Protein AF-A0A6A6DGW0-F1 (afdb_monomer_lite)

Structure (mmCIF, N/CA/C/O backbone):
data_AF-A0A6A6DGW0-F1
#
_entry.id   AF-A0A6A6DGW0-F1
#
loop_
_atom_site.group_PDB
_atom_site.id
_atom_site.type_symbol
_atom_site.label_atom_id
_atom_site.label_alt_id
_atom_site.label_comp_id
_atom_site.label_asym_id
_atom_site.label_entity_id
_atom_site.label_seq_id
_atom_site.pdbx_PDB_ins_code
_atom_site.Cartn_x
_atom_site.Cartn_y
_atom_site.Cartn_z
_atom_site.occupancy
_atom_site.B_iso_or_equiv
_atom_site.auth_seq_id
_atom_site.auth_comp_id
_atom_site.auth_asym_id
_atom_site.auth_atom_id
_atom_site.pdbx_PDB_model_num
ATOM 1 N N . MET A 1 1 ? 23.418 26.100 51.817 1.00 40.72 1 MET A N 1
ATOM 2 C CA . MET A 1 1 ? 22.432 25.372 50.990 1.00 40.72 1 MET A CA 1
ATOM 3 C C . MET A 1 1 ? 22.001 26.270 49.839 1.00 40.72 1 MET A C 1
ATOM 5 O O . MET A 1 1 ? 21.190 27.153 50.056 1.00 40.72 1 MET A O 1
ATOM 9 N N . ALA A 1 2 ? 22.597 26.096 48.658 1.00 30.61 2 ALA A N 1
ATOM 10 C CA . ALA A 1 2 ? 22.115 26.611 47.372 1.00 30.61 2 ALA A CA 1
ATOM 11 C C . ALA A 1 2 ? 22.977 25.958 46.277 1.00 30.61 2 ALA A C 1
ATOM 13 O O . ALA A 1 2 ? 24.188 26.172 46.246 1.00 30.61 2 ALA A O 1
ATOM 14 N N . ARG A 1 3 ? 22.390 25.101 45.434 1.00 29.08 3 ARG A N 1
ATOM 15 C CA . ARG A 1 3 ? 23.051 24.523 44.254 1.00 29.08 3 ARG A CA 1
ATOM 16 C C . ARG A 1 3 ? 22.270 24.938 43.016 1.00 29.08 3 ARG A C 1
ATOM 18 O O . ARG A 1 3 ? 21.128 24.538 42.824 1.00 29.08 3 ARG A O 1
ATOM 25 N N . THR A 1 4 ? 22.923 25.754 42.206 1.00 29.25 4 THR A N 1
ATOM 26 C CA . THR A 1 4 ? 22.467 26.264 40.918 1.00 29.25 4 THR A CA 1
ATOM 27 C C . THR A 1 4 ? 22.643 25.175 39.857 1.00 29.25 4 THR A C 1
ATOM 29 O O . THR A 1 4 ? 23.757 24.701 39.639 1.00 29.25 4 THR A O 1
ATOM 32 N N . VAL A 1 5 ? 21.554 24.762 39.207 1.00 31.11 5 VAL A N 1
ATOM 33 C CA . VAL A 1 5 ? 21.559 23.805 38.087 1.00 31.11 5 VAL A CA 1
ATOM 34 C C . VAL A 1 5 ? 21.617 24.592 36.775 1.00 31.11 5 VAL A C 1
ATOM 36 O O . VAL A 1 5 ? 20.791 25.472 36.546 1.00 31.11 5 VAL A O 1
ATOM 39 N N . ARG A 1 6 ? 22.607 24.298 35.920 1.00 29.22 6 ARG A N 1
ATOM 40 C CA . ARG A 1 6 ? 22.693 24.804 34.535 1.00 29.22 6 ARG A CA 1
ATOM 41 C C . ARG A 1 6 ? 21.958 23.853 33.575 1.00 29.22 6 ARG A C 1
ATOM 43 O O . ARG A 1 6 ? 22.012 22.645 33.806 1.00 29.22 6 ARG A O 1
ATOM 50 N N . PRO A 1 7 ? 21.350 24.342 32.477 1.00 30.44 7 PRO A N 1
ATOM 51 C CA . PRO A 1 7 ? 20.749 23.484 31.463 1.00 30.44 7 PRO A CA 1
ATOM 52 C C . PRO A 1 7 ? 21.789 23.033 30.425 1.00 30.44 7 PRO A C 1
ATOM 54 O O . PRO A 1 7 ? 22.555 23.840 29.898 1.00 30.44 7 PRO A O 1
ATOM 57 N N . TYR A 1 8 ? 21.790 21.736 30.114 1.00 25.77 8 TYR A N 1
ATOM 58 C CA . TYR A 1 8 ? 22.479 21.174 28.954 1.00 25.77 8 TYR A CA 1
ATOM 59 C C . TYR A 1 8 ? 21.623 21.411 27.704 1.00 25.77 8 TYR A C 1
ATOM 61 O O . TYR A 1 8 ? 20.477 20.974 27.635 1.00 25.77 8 TYR A O 1
ATOM 69 N N . THR A 1 9 ? 22.193 22.088 26.711 1.00 29.30 9 THR A N 1
ATOM 70 C CA . THR A 1 9 ? 21.681 22.153 25.339 1.00 29.30 9 THR A CA 1
ATOM 71 C C . THR A 1 9 ? 22.733 21.544 24.423 1.00 29.30 9 THR A C 1
ATOM 73 O O . THR A 1 9 ? 23.887 21.961 24.434 1.00 29.30 9 THR A O 1
ATOM 76 N N . SER A 1 10 ? 22.355 20.528 23.649 1.00 28.84 10 SER A N 1
ATOM 77 C CA . SER A 1 10 ? 23.069 20.087 22.445 1.00 28.84 10 SER A CA 1
ATOM 78 C C . SER A 1 10 ? 22.109 19.265 21.571 1.00 28.84 10 SER A C 1
ATOM 80 O O . SER A 1 10 ? 21.439 18.377 22.101 1.00 28.84 10 SER A O 1
ATOM 82 N N . PRO A 1 11 ? 22.009 19.553 20.261 1.00 28.36 11 PRO A N 1
ATOM 83 C CA . PRO A 1 11 ? 21.115 18.865 19.336 1.00 28.36 11 PRO A CA 1
ATOM 84 C C . PRO A 1 11 ? 21.771 17.596 18.769 1.00 28.36 11 PRO A C 1
ATOM 86 O O . PRO A 1 11 ? 22.944 17.606 18.400 1.00 28.36 11 PRO A O 1
ATOM 89 N N . LEU A 1 12 ? 21.006 16.509 18.657 1.00 27.69 12 LEU A N 1
ATOM 90 C CA . LEU A 1 12 ? 21.406 15.309 17.915 1.00 27.69 12 LEU A CA 1
ATOM 91 C C . LEU A 1 12 ? 20.937 15.419 16.452 1.00 27.69 12 LEU A C 1
ATOM 93 O O . LEU A 1 12 ? 19.789 15.808 16.220 1.00 27.69 12 LEU A O 1
ATOM 97 N N . PRO A 1 13 ? 21.769 15.061 15.457 1.00 29.73 13 PRO A N 1
ATOM 98 C CA . PRO A 1 13 ? 21.366 15.059 14.060 1.00 29.73 13 PRO A CA 1
ATOM 99 C C . PRO A 1 13 ? 20.616 13.768 13.696 1.00 29.73 13 PRO A C 1
ATOM 101 O O . PRO A 1 13 ? 21.064 12.657 13.975 1.00 29.73 13 PRO A O 1
ATOM 104 N N . LEU A 1 14 ? 19.486 13.930 13.005 1.00 30.33 14 LEU A N 1
ATOM 105 C CA . LEU A 1 14 ? 18.769 12.870 12.298 1.00 30.33 14 LEU A CA 1
ATOM 106 C C . LEU A 1 14 ? 19.595 12.406 11.087 1.00 30.33 14 LEU A C 1
ATOM 108 O O . LEU A 1 14 ? 19.658 13.084 10.064 1.00 30.33 14 LEU A O 1
ATOM 112 N N . ARG A 1 15 ? 20.190 11.217 11.184 1.00 25.17 15 ARG A N 1
ATOM 113 C CA . ARG A 1 15 ? 20.557 10.384 10.031 1.00 25.17 15 ARG A CA 1
ATOM 114 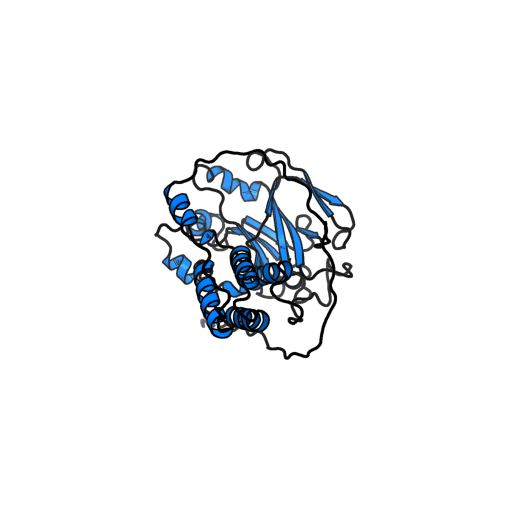C C . ARG A 1 15 ? 19.993 8.990 10.273 1.00 25.17 15 ARG A C 1
ATOM 116 O O . ARG A 1 15 ? 20.518 8.250 11.095 1.00 25.17 15 ARG A O 1
ATOM 123 N N . SER A 1 16 ? 18.914 8.647 9.574 1.00 27.17 16 SER A N 1
ATOM 124 C CA . SER A 1 16 ? 18.447 7.264 9.459 1.00 27.17 16 SER A CA 1
ATOM 125 C C . SER A 1 16 ? 18.782 6.767 8.057 1.00 27.17 16 SER A C 1
ATOM 127 O O . SER A 1 1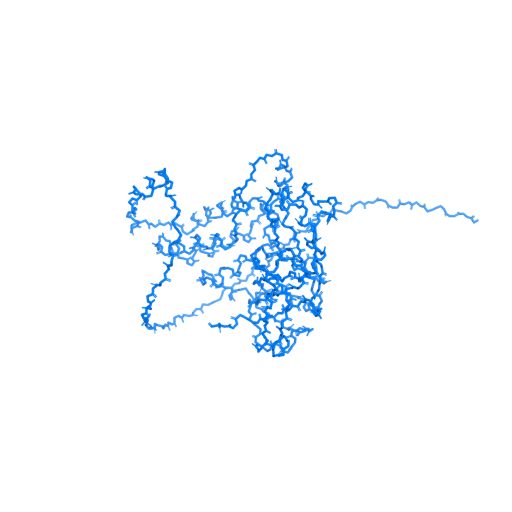6 ? 18.079 7.024 7.087 1.00 27.17 16 SER A O 1
ATOM 129 N N . THR A 1 17 ? 19.917 6.086 7.949 1.00 24.91 17 THR A N 1
ATOM 130 C CA . THR A 1 17 ? 20.236 5.264 6.784 1.00 24.91 17 THR A CA 1
ATOM 131 C C . THR A 1 17 ? 19.537 3.927 7.002 1.00 24.91 17 THR A C 1
ATOM 133 O O . THR A 1 17 ? 20.003 3.107 7.792 1.00 24.91 17 THR A O 1
ATOM 136 N N . ILE A 1 18 ? 18.382 3.720 6.370 1.00 29.34 18 ILE A N 1
ATOM 137 C CA . ILE A 1 18 ? 17.736 2.404 6.329 1.00 29.34 18 ILE A CA 1
ATOM 138 C C . ILE A 1 18 ? 18.418 1.625 5.203 1.00 29.34 18 ILE A C 1
ATOM 140 O O . ILE A 1 18 ? 18.219 1.920 4.031 1.00 29.34 18 ILE A O 1
ATOM 144 N N . SER A 1 19 ? 19.273 0.676 5.576 1.00 24.70 19 SER A N 1
ATOM 145 C CA . SER A 1 19 ? 19.922 -0.262 4.658 1.00 24.70 19 SER A CA 1
ATOM 146 C C . SER A 1 19 ? 19.194 -1.606 4.722 1.00 24.70 19 SER A C 1
ATOM 148 O O . SER A 1 19 ? 19.008 -2.151 5.812 1.00 24.70 19 SER A O 1
ATOM 150 N N . TYR A 1 20 ? 18.774 -2.132 3.571 1.00 29.81 20 TYR A N 1
ATOM 151 C CA . TYR A 1 20 ? 18.251 -3.493 3.431 1.00 29.81 20 TYR A CA 1
ATOM 152 C C . TYR A 1 20 ? 19.387 -4.408 2.934 1.00 29.81 20 TYR A C 1
ATOM 154 O O . TYR A 1 20 ? 19.971 -4.118 1.891 1.00 29.81 20 TYR A O 1
ATOM 162 N N . PRO A 1 21 ? 19.750 -5.496 3.640 1.00 32.00 21 PRO A N 1
ATOM 163 C CA . PRO A 1 21 ? 20.840 -6.365 3.204 1.00 32.00 21 PRO A CA 1
ATOM 164 C C . PRO A 1 21 ? 20.427 -7.315 2.060 1.00 32.00 21 PRO A C 1
ATOM 166 O O . PRO A 1 21 ? 19.376 -7.956 2.103 1.00 32.00 21 PRO A O 1
ATOM 169 N N . TYR A 1 22 ? 21.314 -7.396 1.061 1.00 26.94 22 TYR A N 1
ATOM 170 C CA . TYR A 1 22 ? 21.312 -8.245 -0.140 1.00 26.94 22 TYR A CA 1
ATOM 171 C C . TYR A 1 22 ? 21.284 -9.759 0.164 1.00 26.94 22 TYR A C 1
ATOM 173 O O . TYR A 1 22 ? 21.939 -10.214 1.101 1.00 26.94 22 TYR A O 1
ATOM 181 N N . LEU A 1 23 ? 20.620 -10.559 -0.689 1.00 29.30 23 LEU A N 1
ATOM 182 C CA . LEU A 1 23 ? 20.700 -12.030 -0.685 1.00 29.30 23 LEU A CA 1
ATOM 183 C C . LEU A 1 23 ? 20.910 -12.624 -2.090 1.00 29.30 23 LEU A C 1
ATOM 185 O O . LEU A 1 23 ? 20.304 -12.203 -3.074 1.00 29.30 23 LEU A O 1
ATOM 189 N N . ALA A 1 24 ? 21.784 -13.634 -2.130 1.00 24.72 24 ALA A N 1
ATOM 190 C CA . ALA A 1 24 ? 22.205 -14.430 -3.279 1.00 24.72 24 ALA A CA 1
ATOM 191 C C . ALA A 1 24 ? 21.191 -15.536 -3.660 1.00 24.72 24 ALA A C 1
ATOM 193 O O . ALA A 1 24 ? 20.485 -16.068 -2.804 1.00 24.72 24 ALA A O 1
ATOM 194 N N . ARG A 1 25 ? 21.148 -15.897 -4.954 1.00 24.86 25 ARG A N 1
ATOM 195 C CA . ARG A 1 25 ? 20.266 -16.925 -5.560 1.00 24.86 25 ARG A CA 1
ATOM 196 C C . ARG A 1 25 ? 20.816 -18.354 -5.425 1.00 24.86 25 ARG A C 1
ATOM 198 O O . ARG A 1 25 ? 22.032 -18.538 -5.445 1.00 24.86 25 ARG A O 1
ATOM 205 N N . PRO A 1 26 ? 19.931 -19.367 -5.484 1.00 25.44 26 PRO A N 1
ATOM 206 C CA . PRO A 1 26 ? 20.092 -20.431 -6.483 1.00 25.44 26 PRO A CA 1
ATOM 207 C C . PRO A 1 26 ? 18.783 -20.817 -7.221 1.00 25.44 26 PRO A C 1
ATOM 209 O O . PRO A 1 26 ? 17.755 -20.166 -7.093 1.00 25.44 26 PRO A O 1
ATOM 212 N N . TYR A 1 27 ? 18.903 -21.827 -8.087 1.00 22.17 27 TYR A N 1
ATOM 213 C CA . TYR A 1 27 ? 18.333 -22.029 -9.431 1.00 22.17 27 TYR A CA 1
ATOM 214 C C . TYR A 1 27 ? 17.336 -23.222 -9.483 1.00 22.17 27 TYR A C 1
ATOM 216 O O . TYR A 1 27 ? 17.282 -23.988 -8.526 1.00 22.17 27 TYR A O 1
ATOM 224 N N . ILE A 1 28 ? 16.718 -23.456 -10.665 1.00 25.44 28 ILE A N 1
ATOM 225 C CA . ILE A 1 28 ? 15.977 -24.665 -11.159 1.00 25.44 28 ILE A CA 1
ATOM 226 C C . ILE A 1 28 ? 14.439 -24.652 -10.926 1.00 25.44 28 ILE A C 1
ATOM 228 O O . ILE A 1 28 ? 14.008 -24.336 -9.831 1.00 25.44 28 ILE A O 1
ATOM 232 N N . ARG A 1 29 ? 13.510 -25.071 -11.815 1.00 23.31 29 ARG A N 1
ATOM 233 C CA . ARG A 1 29 ? 13.357 -25.304 -13.284 1.00 23.31 29 ARG A CA 1
ATOM 234 C C . ARG A 1 29 ? 11.920 -25.866 -13.487 1.00 23.31 29 ARG A C 1
ATOM 236 O O . ARG A 1 29 ? 11.557 -26.744 -12.724 1.00 23.31 29 ARG A O 1
ATOM 243 N N . SER A 1 30 ? 11.173 -25.371 -14.494 1.00 25.44 30 SER A N 1
ATOM 244 C CA . SER A 1 30 ? 10.144 -26.008 -15.386 1.00 25.44 30 SER A CA 1
ATOM 245 C C . SER A 1 30 ? 9.179 -27.105 -14.850 1.00 25.44 30 SER A C 1
ATOM 247 O O . SER A 1 30 ? 9.605 -27.975 -14.114 1.00 25.44 30 SER A O 1
ATOM 249 N N . ALA A 1 31 ? 7.934 -27.325 -15.285 1.00 26.66 31 ALA A N 1
ATOM 250 C CA . ALA A 1 31 ? 7.113 -26.956 -16.445 1.00 26.66 31 ALA A CA 1
ATOM 251 C C . ALA A 1 31 ? 5.671 -27.459 -16.171 1.00 26.66 31 ALA A C 1
ATOM 253 O O . ALA A 1 31 ? 5.491 -28.322 -15.315 1.00 26.66 31 ALA A O 1
ATOM 254 N N . GLY A 1 32 ? 4.681 -27.048 -16.973 1.00 27.67 32 GLY A N 1
ATOM 255 C CA . GLY A 1 32 ? 3.426 -27.808 -17.101 1.00 27.67 32 GLY A CA 1
ATOM 256 C C . GLY A 1 32 ? 2.226 -27.012 -17.616 1.00 27.67 32 GLY A C 1
ATOM 257 O O . GLY A 1 32 ? 1.572 -26.322 -16.847 1.00 27.67 32 GLY A O 1
ATOM 258 N N . GLN A 1 33 ? 1.945 -27.116 -18.919 1.00 25.31 33 GLN A N 1
ATOM 259 C CA . GLN A 1 33 ? 0.721 -26.649 -19.602 1.00 25.31 33 GLN A CA 1
ATOM 260 C C . GLN A 1 33 ? -0.494 -27.488 -19.147 1.00 25.31 33 GLN A C 1
ATOM 262 O O . GLN A 1 33 ? -0.321 -28.625 -18.720 1.00 25.31 33 GLN A O 1
ATOM 267 N N . THR A 1 34 ? -1.754 -27.035 -19.188 1.00 28.59 34 THR A N 1
ATOM 268 C CA . THR A 1 34 ? -2.690 -26.909 -20.344 1.00 28.59 34 THR A CA 1
ATOM 269 C C . THR A 1 34 ? -4.105 -26.578 -19.754 1.00 28.59 34 THR A C 1
ATOM 271 O O . THR A 1 34 ? -4.208 -26.517 -18.532 1.00 28.59 34 THR A O 1
ATOM 274 N N . PRO A 1 35 ? -5.252 -26.580 -20.478 1.00 29.77 35 PRO A N 1
ATOM 275 C CA . PRO A 1 35 ? -5.753 -25.786 -21.608 1.00 29.77 35 PRO A CA 1
ATOM 276 C C . PRO A 1 35 ? -6.999 -24.918 -21.253 1.00 29.77 35 PRO A C 1
ATOM 278 O O . PRO A 1 35 ? -7.515 -24.909 -20.141 1.00 29.77 35 PRO A O 1
ATOM 281 N N . ALA A 1 36 ? -7.477 -24.197 -22.272 1.00 27.83 36 ALA A N 1
ATOM 282 C CA . ALA A 1 36 ? -8.556 -23.211 -22.305 1.00 27.83 36 ALA A CA 1
ATOM 283 C C . ALA A 1 36 ? -9.984 -23.712 -22.000 1.00 27.83 36 ALA A C 1
ATOM 285 O O . ALA A 1 36 ? -10.364 -24.812 -22.396 1.00 27.83 36 ALA A O 1
ATOM 286 N N . LEU A 1 37 ? -10.821 -22.815 -21.455 1.00 28.59 37 LEU A N 1
ATOM 287 C CA . LEU A 1 37 ? -12.282 -22.955 -21.403 1.00 28.59 37 LEU A CA 1
ATOM 288 C C . LEU A 1 37 ? -13.000 -21.629 -21.726 1.00 28.59 37 LEU A C 1
ATOM 290 O O . LEU A 1 37 ? -12.550 -20.537 -21.383 1.00 28.59 37 LEU A O 1
ATOM 294 N N . ARG A 1 38 ? -14.091 -21.773 -22.488 1.00 27.66 38 ARG A N 1
ATOM 295 C CA . ARG A 1 38 ? -14.871 -20.749 -23.205 1.00 27.66 38 ARG A CA 1
ATOM 296 C C . ARG A 1 38 ? -15.611 -19.767 -22.284 1.00 27.66 38 ARG A C 1
ATOM 298 O O . ARG A 1 38 ? -16.170 -20.158 -21.267 1.00 27.66 38 ARG A O 1
ATOM 305 N N . ARG A 1 39 ? -15.698 -18.507 -22.733 1.00 27.92 39 ARG A N 1
ATOM 306 C CA . ARG A 1 39 ? -16.544 -17.433 -22.177 1.00 27.92 39 ARG A CA 1
ATOM 307 C C . ARG A 1 39 ? -18.033 -17.634 -22.500 1.00 27.92 39 ARG A C 1
ATOM 309 O O . ARG A 1 39 ? -18.334 -17.954 -23.651 1.00 27.92 39 ARG A O 1
ATOM 316 N N . PRO A 1 40 ? -18.946 -17.288 -21.578 1.00 27.64 40 PRO A N 1
ATOM 317 C CA . PRO A 1 40 ? -20.308 -16.888 -21.903 1.00 27.64 40 PRO A CA 1
ATOM 318 C C . PRO A 1 40 ? -20.452 -15.362 -22.020 1.00 27.64 40 PRO A C 1
ATOM 320 O O . PRO A 1 40 ? -19.680 -14.578 -21.474 1.00 27.64 40 PRO A O 1
ATOM 323 N N . SER A 1 41 ? -21.459 -15.001 -22.801 1.00 29.89 41 SER A N 1
ATOM 324 C CA . SER A 1 41 ? -21.882 -13.714 -23.350 1.00 29.89 41 SER A CA 1
ATOM 325 C C . SER A 1 41 ? -22.206 -12.594 -22.356 1.00 29.89 41 SER A C 1
ATOM 327 O O . SER A 1 41 ? -22.847 -12.803 -21.330 1.00 29.89 41 SER A O 1
ATOM 329 N N . ASN A 1 42 ? -21.842 -11.378 -22.770 1.00 27.47 42 ASN A N 1
ATOM 330 C CA . ASN A 1 42 ? -22.178 -10.096 -22.158 1.00 27.47 42 ASN A CA 1
ATOM 331 C C . ASN A 1 42 ? -23.654 -9.719 -22.384 1.00 27.47 42 ASN A C 1
ATOM 333 O O . ASN A 1 42 ? -24.113 -9.719 -23.524 1.00 27.47 42 ASN A O 1
ATOM 337 N N . HIS A 1 43 ? -24.332 -9.243 -21.338 1.00 29.45 43 HIS A N 1
ATOM 338 C CA . HIS A 1 43 ? -25.428 -8.279 -21.465 1.00 29.45 43 HIS A CA 1
ATOM 339 C C .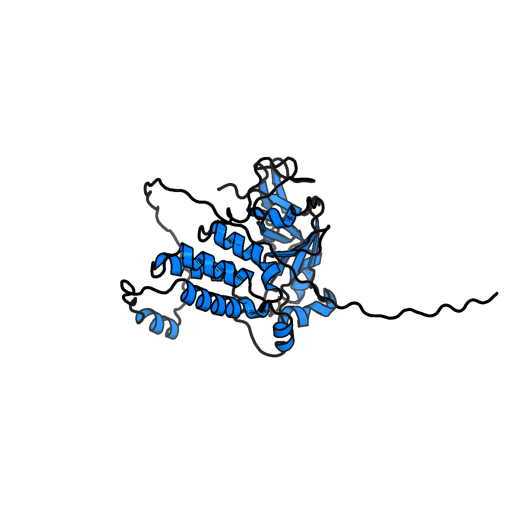 HIS A 1 43 ? -25.076 -7.041 -20.636 1.00 29.45 43 HIS A C 1
ATOM 341 O O . HIS A 1 43 ? -25.199 -7.030 -19.416 1.00 29.45 43 HIS A O 1
ATOM 347 N N . SER A 1 44 ? -24.578 -6.011 -21.318 1.00 30.91 44 SER A N 1
ATOM 348 C CA . SER A 1 44 ? -24.251 -4.701 -20.757 1.00 30.91 44 SER A CA 1
ATOM 349 C C . SER A 1 44 ? -25.205 -3.660 -21.336 1.00 30.91 44 SER A C 1
ATOM 351 O O . SER A 1 44 ? -25.175 -3.389 -22.537 1.00 30.91 44 SER A O 1
ATOM 353 N N . THR A 1 45 ? -26.049 -3.096 -20.478 1.00 30.23 45 THR A N 1
ATOM 354 C CA . THR A 1 45 ? -26.965 -1.993 -20.781 1.00 30.23 45 THR A CA 1
ATOM 355 C C . THR A 1 45 ? -26.161 -0.700 -20.942 1.00 30.23 45 THR A C 1
ATOM 357 O O . THR A 1 45 ? -25.398 -0.313 -20.059 1.00 30.23 45 THR A O 1
ATOM 360 N N . SER A 1 46 ? -26.289 -0.063 -22.103 1.00 29.67 46 SER A N 1
ATOM 361 C CA . SER A 1 46 ? -25.530 1.110 -22.538 1.00 29.67 46 SER A CA 1
ATOM 362 C C . SER A 1 46 ? -25.972 2.400 -21.836 1.00 29.67 46 SER A C 1
ATOM 364 O O . SER A 1 46 ? -27.108 2.835 -22.019 1.00 29.67 46 SER A O 1
ATOM 366 N N . LEU A 1 47 ? -25.055 3.065 -21.130 1.00 30.94 47 LEU A N 1
ATOM 367 C CA . LEU A 1 47 ? -25.111 4.515 -20.921 1.00 30.94 47 LEU A CA 1
ATOM 368 C C . LEU A 1 47 ? -24.321 5.178 -22.055 1.00 30.94 47 LEU A C 1
ATOM 370 O O . LEU A 1 47 ? -23.105 5.026 -22.142 1.00 30.94 47 LEU A O 1
ATOM 374 N N . GLN A 1 48 ? -25.033 5.862 -22.950 1.00 31.20 48 GLN A N 1
ATOM 375 C CA . GLN A 1 48 ? -24.447 6.659 -24.023 1.00 31.20 48 GLN A CA 1
ATOM 376 C C . GLN A 1 48 ? -23.816 7.923 -23.430 1.00 31.20 48 GLN A C 1
ATOM 378 O O . GLN A 1 48 ? -24.514 8.827 -22.978 1.00 31.20 48 GLN A O 1
ATOM 383 N N . THR A 1 49 ? -22.489 7.988 -23.438 1.00 39.00 49 THR A N 1
ATOM 384 C CA . THR A 1 49 ? -21.735 9.240 -23.352 1.00 39.00 49 THR A CA 1
ATOM 385 C C . THR A 1 49 ? -21.331 9.644 -24.764 1.00 39.00 49 THR A C 1
ATOM 387 O O . THR A 1 49 ? -20.765 8.840 -25.506 1.00 39.00 49 THR A O 1
ATOM 390 N N . GLU A 1 50 ? -21.654 10.876 -25.161 1.00 35.38 50 GLU A N 1
ATOM 391 C CA . GLU A 1 50 ? -21.278 11.380 -26.482 1.00 35.38 50 GLU A CA 1
ATOM 392 C C . GLU A 1 50 ? -19.746 11.417 -26.648 1.00 35.38 50 GLU A C 1
ATOM 394 O O . GLU A 1 50 ? -19.032 11.875 -25.746 1.00 35.38 50 GLU A O 1
ATOM 399 N N . PRO A 1 51 ? -19.212 10.923 -27.780 1.00 42.00 51 PRO A N 1
ATOM 400 C CA . PRO A 1 51 ? -17.778 10.816 -27.995 1.00 42.00 51 PRO A CA 1
ATOM 401 C C . PRO A 1 51 ? -17.154 12.191 -28.246 1.00 42.00 51 PRO A C 1
ATOM 403 O O . PRO A 1 51 ? -17.563 12.935 -29.134 1.00 42.00 51 PRO A O 1
ATOM 406 N N . ASN A 1 52 ? -16.104 12.509 -27.486 1.00 51.12 52 ASN A N 1
ATOM 407 C CA . ASN A 1 52 ? -15.297 13.704 -27.703 1.00 51.12 52 ASN A CA 1
ATOM 408 C C . ASN A 1 52 ? -14.572 13.600 -29.069 1.00 51.12 52 ASN A C 1
ATOM 410 O O . ASN A 1 52 ? -13.672 12.762 -29.216 1.00 51.12 52 ASN A O 1
ATOM 414 N N . PRO A 1 53 ? -14.905 14.450 -30.059 1.00 49.41 53 PRO A N 1
ATOM 415 C CA . PRO A 1 53 ? -14.459 14.295 -31.446 1.00 49.41 53 PRO A CA 1
ATOM 416 C C . PRO A 1 53 ? -12.946 14.488 -31.638 1.00 49.41 53 PRO A C 1
ATOM 418 O O . PRO A 1 53 ? -12.393 14.055 -32.649 1.00 49.41 53 PRO A O 1
ATOM 421 N N . ILE A 1 54 ? -12.252 15.103 -30.673 1.00 48.84 54 ILE A N 1
ATOM 422 C CA . ILE A 1 54 ? -10.796 15.308 -30.721 1.00 48.84 54 ILE A CA 1
ATOM 423 C C . ILE A 1 54 ? -10.057 14.022 -30.336 1.00 48.84 54 ILE A C 1
ATOM 425 O O . ILE A 1 54 ? -9.120 13.613 -31.022 1.00 48.84 54 ILE A O 1
ATOM 429 N N . LEU A 1 55 ? -10.505 13.348 -29.274 1.00 45.12 55 LEU A N 1
ATOM 430 C CA . LEU A 1 55 ? -9.929 12.072 -28.840 1.00 45.12 55 LEU A CA 1
ATOM 431 C C . LEU A 1 55 ? -10.185 10.981 -29.883 1.00 45.12 55 LEU A C 1
ATOM 433 O O . LEU A 1 55 ? -9.272 10.245 -30.253 1.00 45.12 55 LEU A O 1
ATOM 437 N N . ASP A 1 56 ? -11.395 10.944 -30.435 1.00 47.03 56 ASP A N 1
ATOM 438 C CA . ASP A 1 56 ? -11.805 9.952 -31.428 1.00 47.03 56 ASP A CA 1
ATOM 439 C C . ASP A 1 56 ? -10.970 10.038 -32.730 1.00 47.03 56 ASP A C 1
ATOM 441 O O . ASP A 1 56 ? -10.599 9.030 -33.334 1.00 47.03 56 ASP A O 1
ATOM 445 N N . LYS A 1 57 ? -10.546 11.248 -33.119 1.00 44.78 57 LYS A N 1
ATOM 446 C CA . LYS A 1 57 ? -9.661 11.468 -34.276 1.00 44.78 57 LYS A CA 1
ATOM 447 C C . LYS A 1 57 ? -8.209 11.028 -34.024 1.00 44.78 57 LYS A C 1
ATOM 449 O O . LYS A 1 57 ? -7.539 10.594 -34.964 1.00 44.78 57 LYS A O 1
ATOM 454 N N . CYS A 1 58 ? -7.724 11.099 -32.782 1.00 45.47 58 CYS A N 1
ATOM 455 C CA . CYS A 1 58 ? -6.395 10.605 -32.405 1.00 45.47 58 CYS A CA 1
ATOM 456 C C . CYS A 1 58 ? -6.347 9.070 -32.360 1.00 45.47 58 CYS A C 1
ATOM 458 O O . CYS A 1 58 ? -5.408 8.476 -32.888 1.00 45.47 58 CYS A O 1
ATOM 460 N N . TYR A 1 59 ? -7.375 8.413 -31.811 1.00 50.69 59 TYR A N 1
ATOM 461 C CA . TYR A 1 59 ? -7.401 6.949 -31.698 1.00 50.69 59 TYR A CA 1
ATOM 462 C C . TYR A 1 59 ? -7.575 6.234 -33.045 1.00 50.69 59 TYR A C 1
ATOM 464 O O . TYR A 1 59 ? -6.953 5.195 -33.261 1.00 50.69 59 TYR A O 1
ATOM 472 N N . ARG A 1 60 ? -8.346 6.798 -33.986 1.00 48.47 60 ARG A N 1
ATOM 473 C CA . ARG A 1 60 ? -8.571 6.180 -35.310 1.00 48.47 60 ARG A CA 1
ATOM 474 C C . ARG A 1 60 ? -7.331 6.142 -36.214 1.00 48.47 60 ARG A C 1
ATOM 476 O O . ARG A 1 60 ? -7.298 5.353 -37.153 1.00 48.47 60 ARG A O 1
ATOM 483 N N . ASN A 1 61 ? -6.313 6.960 -35.934 1.00 47.97 61 ASN A N 1
ATOM 484 C CA . ASN A 1 61 ? -5.099 7.062 -36.754 1.00 47.97 61 ASN A CA 1
ATOM 485 C C . ASN A 1 61 ? -3.874 6.349 -36.157 1.00 47.97 61 ASN A C 1
ATOM 487 O O . ASN A 1 61 ? -2.832 6.269 -36.812 1.00 47.97 61 ASN A O 1
ATOM 491 N N . LEU A 1 62 ? -3.987 5.786 -34.951 1.00 46.78 62 LEU A N 1
ATOM 492 C CA . LEU A 1 62 ? -2.953 4.936 -34.365 1.00 46.78 62 LEU A CA 1
ATOM 493 C C . LEU A 1 62 ? -2.994 3.554 -35.028 1.00 46.78 62 LEU A C 1
ATOM 495 O O . LEU A 1 62 ? -3.584 2.601 -34.521 1.00 46.78 62 LEU A O 1
ATOM 499 N N . LYS A 1 63 ? -2.341 3.429 -36.187 1.00 53.59 63 LYS A N 1
ATOM 500 C CA . LYS A 1 63 ? -1.981 2.106 -36.705 1.00 53.59 63 LYS A CA 1
ATOM 501 C C . LYS A 1 63 ? -1.043 1.453 -35.685 1.00 53.59 63 LYS A C 1
ATOM 503 O O . LYS A 1 63 ? -0.060 2.095 -35.304 1.00 53.59 63 LYS A O 1
ATOM 508 N N . PRO A 1 64 ? -1.302 0.213 -35.235 1.00 59.38 64 PRO A N 1
ATOM 509 C CA . PRO A 1 64 ? -0.360 -0.484 -34.375 1.00 59.38 64 PRO A CA 1
ATOM 510 C C . PRO A 1 64 ? 0.971 -0.577 -35.120 1.00 59.38 64 PRO A C 1
ATOM 512 O O . PRO A 1 64 ? 1.050 -1.163 -36.202 1.00 59.38 64 PRO A O 1
ATOM 515 N N . ALA A 1 65 ? 2.004 0.065 -34.574 1.00 65.31 65 ALA A N 1
ATOM 516 C CA . ALA A 1 65 ? 3.342 -0.021 -35.130 1.00 65.31 65 ALA A CA 1
ATOM 517 C C . ALA A 1 65 ? 3.756 -1.497 -35.169 1.00 65.31 65 ALA A C 1
ATOM 519 O O . ALA A 1 65 ? 3.500 -2.248 -34.224 1.00 65.31 65 ALA A O 1
ATOM 520 N N . ASN A 1 66 ? 4.385 -1.926 -36.264 1.00 70.25 66 ASN A N 1
ATOM 521 C CA . ASN A 1 66 ? 4.922 -3.276 -36.346 1.00 70.25 66 ASN A CA 1
ATOM 522 C C . ASN A 1 66 ? 6.142 -3.382 -35.418 1.00 70.25 66 ASN A C 1
ATOM 524 O O . ASN A 1 66 ? 7.267 -3.068 -35.795 1.00 70.25 66 ASN A O 1
ATOM 528 N N . ILE A 1 67 ? 5.889 -3.800 -34.181 1.00 74.12 67 ILE A N 1
ATOM 529 C CA . ILE A 1 67 ? 6.891 -3.944 -33.122 1.00 74.12 67 ILE A CA 1
ATOM 530 C C . ILE A 1 67 ? 7.579 -5.315 -33.128 1.00 74.12 67 ILE A C 1
ATOM 532 O O . ILE A 1 67 ? 8.380 -5.588 -32.236 1.00 74.12 67 ILE A O 1
ATOM 536 N N . LEU A 1 68 ? 7.296 -6.187 -34.109 1.00 73.00 68 LEU A N 1
ATOM 537 C CA . LEU A 1 68 ? 7.798 -7.570 -34.121 1.00 73.00 68 LEU A CA 1
ATOM 538 C C . LEU A 1 68 ? 9.334 -7.644 -34.072 1.00 73.00 68 LEU A C 1
ATOM 540 O O . LEU A 1 68 ? 9.880 -8.537 -33.420 1.00 73.00 68 LEU A O 1
ATOM 544 N N . ASN A 1 69 ? 10.008 -6.660 -34.673 1.00 80.25 69 ASN A N 1
ATOM 545 C CA . ASN A 1 69 ? 11.469 -6.581 -34.755 1.00 80.25 69 ASN A CA 1
ATOM 546 C C . ASN A 1 69 ? 12.100 -5.639 -33.721 1.00 80.25 69 ASN A C 1
ATOM 548 O O . ASN A 1 69 ? 13.314 -5.449 -33.730 1.00 80.25 69 ASN A O 1
ATOM 552 N N . ILE A 1 70 ? 11.306 -5.036 -32.833 1.00 86.50 70 ILE A N 1
ATOM 553 C CA . ILE A 1 70 ? 11.841 -4.154 -31.798 1.00 86.50 70 ILE A CA 1
ATOM 554 C C . ILE A 1 70 ? 12.226 -5.001 -30.586 1.00 86.50 70 ILE A C 1
ATOM 556 O O . ILE A 1 70 ? 11.438 -5.802 -30.067 1.00 86.50 70 ILE A O 1
ATOM 560 N N . ARG A 1 71 ? 13.468 -4.819 -30.139 1.00 92.38 71 ARG A N 1
ATOM 561 C CA . ARG A 1 71 ? 13.987 -5.372 -28.891 1.00 92.38 71 ARG A CA 1
ATOM 562 C C . ARG A 1 71 ? 14.654 -4.260 -28.101 1.00 92.38 71 ARG A C 1
ATOM 564 O O . ARG A 1 71 ? 15.552 -3.593 -28.605 1.00 92.38 71 ARG A O 1
ATOM 571 N N . TYR A 1 72 ? 14.201 -4.063 -26.872 1.00 93.88 72 TYR A N 1
ATOM 572 C CA . TYR A 1 72 ? 14.810 -3.125 -25.942 1.00 93.88 72 TYR A CA 1
ATOM 573 C C . TYR A 1 72 ? 15.836 -3.841 -25.069 1.00 93.88 72 TYR A C 1
ATOM 575 O O . TYR A 1 72 ? 15.642 -4.990 -24.669 1.00 93.88 72 TYR A O 1
ATOM 583 N N . SER A 1 73 ? 16.908 -3.130 -24.724 1.00 96.81 73 SER A N 1
ATOM 584 C CA . SER A 1 73 ? 17.794 -3.545 -23.639 1.00 96.81 73 SER A CA 1
ATOM 585 C C . SER A 1 73 ? 17.024 -3.522 -22.317 1.00 96.81 73 SER A C 1
ATOM 587 O O . SER A 1 73 ? 16.380 -2.521 -21.992 1.00 96.81 73 SER A O 1
ATOM 589 N N . ALA A 1 74 ? 17.113 -4.612 -21.549 1.00 97.44 74 ALA A N 1
ATOM 590 C CA . ALA A 1 74 ? 16.467 -4.740 -20.245 1.00 97.44 74 ALA A CA 1
ATOM 591 C C . ALA A 1 74 ? 16.855 -3.594 -19.299 1.00 97.44 74 ALA A C 1
ATOM 593 O O . ALA A 1 74 ? 15.987 -2.959 -18.706 1.00 97.44 74 ALA A O 1
ATOM 594 N N . THR A 1 75 ? 18.148 -3.276 -19.227 1.00 97.56 75 THR A N 1
ATOM 595 C CA . THR A 1 75 ? 18.686 -2.225 -18.356 1.00 97.56 75 THR A CA 1
ATOM 596 C C . THR A 1 75 ? 18.231 -0.830 -18.778 1.00 97.56 75 THR A C 1
ATOM 598 O O . THR A 1 75 ? 17.850 -0.022 -17.934 1.00 97.56 75 THR A O 1
ATOM 601 N N . GLU A 1 76 ? 18.239 -0.530 -20.079 1.00 97.12 76 GLU A N 1
ATOM 602 C CA . GLU A 1 76 ? 17.845 0.798 -20.568 1.00 97.12 76 GLU A CA 1
ATOM 603 C C . GLU A 1 76 ? 16.342 1.030 -20.416 1.00 97.12 76 GLU A C 1
ATOM 605 O O . GLU A 1 76 ? 15.920 2.101 -19.973 1.00 97.12 76 GLU A O 1
ATOM 610 N N . LEU A 1 77 ? 15.527 0.004 -20.682 1.00 97.75 77 LEU A N 1
ATOM 611 C CA . LEU A 1 77 ? 14.095 0.081 -20.420 1.00 97.75 77 LEU A CA 1
ATOM 612 C C . LEU A 1 77 ? 13.811 0.193 -18.917 1.00 97.75 77 LEU A C 1
ATOM 614 O O . LEU A 1 77 ? 12.960 0.987 -18.533 1.00 97.75 77 LEU A O 1
ATOM 618 N N . ALA A 1 78 ? 14.537 -0.526 -18.055 1.00 98.50 78 ALA A N 1
ATOM 619 C CA . ALA A 1 78 ? 14.395 -0.404 -16.603 1.00 98.50 78 ALA A CA 1
ATOM 620 C C . ALA A 1 78 ? 14.690 1.024 -16.115 1.00 98.50 78 ALA A C 1
ATOM 622 O O . ALA A 1 78 ? 13.902 1.585 -15.358 1.00 98.50 78 ALA A O 1
ATOM 623 N N . LYS A 1 79 ? 15.764 1.662 -16.599 1.00 98.06 79 LYS A N 1
ATOM 624 C CA . LYS A 1 79 ? 16.072 3.071 -16.285 1.00 98.06 79 LYS A CA 1
ATOM 625 C C . LYS A 1 79 ? 14.985 4.027 -16.778 1.00 98.06 79 LYS A C 1
ATOM 627 O O . LYS A 1 79 ? 14.634 4.976 -16.080 1.00 98.06 79 LYS A O 1
ATOM 632 N N . PHE A 1 80 ? 14.456 3.801 -17.981 1.00 97.81 80 PHE A N 1
ATOM 633 C CA . PHE A 1 80 ? 13.352 4.599 -18.513 1.00 97.81 80 PHE A CA 1
ATOM 634 C C . PHE A 1 80 ? 12.085 4.447 -17.659 1.00 97.81 80 PHE A C 1
ATOM 636 O O . PHE A 1 80 ? 11.469 5.441 -17.279 1.00 97.81 80 PHE A O 1
ATOM 643 N N . MET A 1 81 ? 11.731 3.212 -17.302 1.00 98.06 81 MET A N 1
ATOM 644 C CA . MET A 1 81 ? 10.561 2.919 -16.478 1.00 98.06 81 MET A CA 1
ATOM 645 C C . MET A 1 81 ? 10.708 3.441 -15.048 1.00 98.06 81 MET A C 1
ATOM 647 O O . MET A 1 81 ? 9.714 3.885 -14.481 1.00 98.06 81 MET A O 1
ATOM 651 N N . LEU A 1 82 ? 11.925 3.470 -14.496 1.00 97.94 82 LEU A N 1
ATOM 652 C CA . LEU A 1 82 ? 12.207 4.156 -13.236 1.00 97.94 82 LEU A CA 1
ATOM 653 C C . LEU A 1 82 ? 11.896 5.650 -13.353 1.00 97.94 82 LEU A C 1
ATOM 655 O O . LEU A 1 82 ? 11.156 6.172 -12.532 1.00 97.94 82 LEU A O 1
ATOM 659 N N . LYS A 1 83 ? 12.393 6.340 -14.389 1.00 96.94 83 LYS A N 1
ATOM 660 C CA . LYS A 1 83 ? 12.084 7.769 -14.592 1.00 96.94 83 LYS A CA 1
ATOM 661 C C . LYS A 1 83 ? 10.577 8.008 -14.646 1.00 96.94 83 LYS A C 1
ATOM 663 O O . LYS A 1 83 ? 10.085 8.904 -13.974 1.00 96.94 83 LYS A O 1
ATOM 668 N N . LEU A 1 84 ? 9.843 7.176 -15.385 1.00 95.81 84 LEU A N 1
ATOM 669 C CA . LEU A 1 84 ? 8.386 7.270 -15.442 1.00 95.81 84 LEU A CA 1
ATOM 670 C C . LEU A 1 84 ? 7.734 7.039 -14.072 1.00 95.81 84 LEU A C 1
ATOM 672 O O . LEU A 1 84 ? 6.836 7.784 -13.696 1.00 95.81 84 LEU A O 1
ATOM 676 N N . TYR A 1 85 ? 8.191 6.040 -13.316 1.00 96.12 85 TYR A N 1
ATOM 677 C CA . TYR A 1 85 ? 7.729 5.782 -11.953 1.00 96.12 85 TYR A CA 1
ATOM 678 C C . TYR A 1 85 ? 7.945 7.002 -11.042 1.00 96.12 85 TYR A C 1
ATOM 680 O O . TYR A 1 85 ? 7.021 7.418 -10.345 1.00 96.12 85 TYR A O 1
ATOM 688 N N . LEU A 1 86 ? 9.125 7.626 -11.095 1.00 93.50 86 LEU A N 1
ATOM 689 C CA . LEU A 1 86 ? 9.432 8.830 -10.319 1.00 93.50 86 LEU A CA 1
ATOM 690 C C . LEU A 1 86 ? 8.521 10.006 -10.693 1.00 93.50 86 LEU A C 1
ATOM 692 O O . LEU A 1 86 ? 8.068 10.732 -9.811 1.00 93.50 86 LEU A O 1
ATOM 696 N N . GLU A 1 87 ? 8.204 10.163 -11.980 1.00 91.00 87 GLU A N 1
ATOM 697 C CA . GLU A 1 87 ? 7.259 11.174 -12.466 1.00 91.00 87 GLU A CA 1
ATOM 698 C C . GLU A 1 87 ? 5.810 10.892 -12.027 1.00 91.00 87 GLU A C 1
ATOM 700 O O . GLU A 1 87 ? 5.091 11.806 -11.626 1.00 91.00 87 GLU A O 1
ATOM 705 N N . MET A 1 88 ? 5.370 9.631 -12.043 1.00 91.19 88 MET A N 1
ATOM 706 C CA . MET A 1 88 ? 4.020 9.254 -11.601 1.00 91.19 88 MET A CA 1
ATOM 707 C C . MET A 1 88 ? 3.793 9.527 -10.110 1.00 91.19 88 MET A C 1
ATOM 709 O O . MET A 1 88 ? 2.672 9.841 -9.714 1.00 91.19 88 MET A O 1
ATOM 713 N N . PHE A 1 89 ? 4.842 9.415 -9.290 1.00 90.38 89 PHE A N 1
ATOM 714 C CA . PHE A 1 89 ? 4.752 9.469 -7.828 1.00 90.38 89 PHE A CA 1
ATOM 715 C C . PHE A 1 89 ? 5.500 10.656 -7.209 1.00 90.38 89 PHE A C 1
ATOM 717 O O . PHE A 1 89 ? 5.868 10.613 -6.039 1.00 90.38 89 PHE A O 1
ATOM 724 N N . GLN A 1 90 ? 5.683 11.755 -7.948 1.00 86.31 90 GLN A N 1
ATOM 725 C CA . GLN A 1 90 ? 6.372 12.953 -7.439 1.00 86.31 90 GLN A CA 1
ATOM 726 C C . GLN A 1 90 ? 5.777 13.519 -6.138 1.00 86.31 90 GLN A C 1
ATOM 728 O O . GLN A 1 90 ? 6.505 14.130 -5.354 1.00 86.31 90 GLN A O 1
ATOM 733 N N . GLY A 1 91 ? 4.476 13.309 -5.900 1.00 80.00 91 GLY A N 1
ATOM 734 C CA . GLY A 1 91 ? 3.788 13.714 -4.668 1.00 80.00 91 GLY A CA 1
ATOM 735 C C . GLY A 1 91 ? 4.262 12.981 -3.405 1.00 80.00 91 GLY A C 1
ATOM 736 O O . GLY A 1 91 ? 3.977 13.431 -2.298 1.00 80.00 91 GLY A O 1
ATOM 737 N N . ASP A 1 92 ? 5.034 11.900 -3.549 1.00 83.50 92 ASP A N 1
ATOM 738 C CA . ASP A 1 92 ? 5.641 11.158 -2.438 1.00 83.50 92 ASP A CA 1
ATOM 739 C C . ASP A 1 92 ? 6.928 11.840 -1.915 1.00 83.50 92 ASP A C 1
ATOM 741 O O . ASP A 1 92 ? 7.625 11.306 -1.053 1.00 83.50 92 ASP A O 1
ATOM 745 N N . SER A 1 93 ? 7.267 13.034 -2.412 1.00 80.56 93 SER A N 1
ATOM 746 C CA . SER A 1 93 ? 8.340 13.876 -1.878 1.00 80.56 93 SER A CA 1
ATOM 747 C C . SER A 1 93 ? 7.740 15.073 -1.128 1.00 80.56 93 SER A C 1
ATOM 749 O O . SER A 1 93 ? 7.302 16.024 -1.776 1.00 80.56 93 SER A O 1
ATOM 751 N N . PRO A 1 94 ? 7.753 15.103 0.223 1.00 71.88 94 PRO A N 1
ATOM 752 C CA . PRO A 1 94 ? 7.206 16.212 0.999 1.00 71.88 94 PRO A CA 1
ATOM 753 C C . PRO A 1 94 ? 7.825 17.551 0.609 1.00 71.88 94 PRO A C 1
ATOM 755 O O . PRO A 1 94 ? 7.109 18.534 0.480 1.00 71.88 94 PRO A O 1
ATOM 758 N N . THR A 1 95 ? 9.135 17.596 0.341 1.00 72.69 95 THR A N 1
ATOM 759 C CA . THR A 1 95 ? 9.819 18.814 -0.120 1.00 72.69 95 THR A CA 1
ATOM 760 C C . THR A 1 95 ? 9.184 19.367 -1.392 1.00 72.69 95 THR A C 1
ATOM 762 O O . THR A 1 95 ? 8.931 20.567 -1.475 1.00 72.69 95 THR A O 1
ATOM 765 N N . ARG A 1 96 ? 8.873 18.498 -2.363 1.00 71.44 96 ARG A N 1
ATOM 766 C CA . ARG A 1 96 ? 8.175 18.907 -3.586 1.00 71.44 96 ARG A CA 1
ATOM 767 C C . ARG A 1 96 ? 6.734 19.296 -3.286 1.00 71.44 96 ARG A C 1
ATOM 769 O O . ARG A 1 96 ? 6.310 20.352 -3.728 1.00 71.44 96 ARG A O 1
ATOM 776 N N . THR A 1 97 ? 6.020 18.525 -2.470 1.00 69.88 97 THR A N 1
ATOM 777 C CA . THR A 1 97 ? 4.650 18.832 -2.030 1.00 69.88 97 THR A CA 1
ATOM 778 C C . THR A 1 97 ? 4.546 20.222 -1.387 1.00 69.88 97 THR A C 1
ATOM 780 O O . THR A 1 97 ? 3.622 20.967 -1.701 1.00 69.88 97 THR A O 1
ATOM 783 N N . PHE A 1 98 ? 5.514 20.615 -0.550 1.00 70.75 98 PHE A N 1
ATOM 784 C CA . PHE A 1 98 ? 5.569 21.943 0.074 1.00 70.75 98 PHE A CA 1
ATOM 785 C C . PHE A 1 98 ? 5.949 23.055 -0.911 1.00 70.75 98 PHE A C 1
ATOM 787 O O . PHE A 1 98 ? 5.352 24.127 -0.870 1.00 70.75 98 PHE A O 1
ATOM 794 N N . GLN A 1 99 ? 6.903 22.815 -1.818 1.00 70.94 99 GLN A N 1
ATOM 795 C CA . GLN A 1 99 ? 7.209 23.752 -2.914 1.00 70.94 99 GLN A CA 1
ATOM 796 C C . GLN A 1 99 ? 6.008 23.948 -3.849 1.00 70.94 99 GLN A C 1
ATOM 798 O O . GLN A 1 99 ? 5.850 24.995 -4.470 1.00 70.94 99 GLN A O 1
ATOM 803 N N . MET A 1 100 ? 5.150 22.935 -3.916 1.00 68.12 100 MET A N 1
ATOM 804 C CA . MET A 1 100 ? 3.911 22.905 -4.669 1.00 68.12 100 MET A CA 1
ATOM 805 C C . MET A 1 100 ? 2.705 23.382 -3.838 1.00 68.12 100 MET A C 1
ATOM 807 O O . MET A 1 100 ? 1.573 23.020 -4.116 1.00 68.12 100 MET A O 1
ATOM 811 N N . LEU A 1 101 ? 2.867 24.217 -2.816 1.00 64.62 101 LEU A N 1
ATOM 812 C CA . LEU A 1 101 ? 1.721 24.903 -2.209 1.00 64.62 101 LEU A CA 1
ATOM 813 C C . LEU A 1 101 ? 1.432 26.186 -3.006 1.00 64.62 101 LEU A C 1
ATOM 815 O O . LEU A 1 101 ? 2.031 27.219 -2.731 1.00 64.62 101 LEU A O 1
ATOM 819 N N . GLY A 1 102 ? 0.538 26.132 -4.006 1.00 57.84 102 GLY A N 1
ATOM 820 C CA . GLY A 1 102 ? 0.054 27.352 -4.682 1.00 57.84 102 GLY A CA 1
ATOM 821 C C . GLY A 1 102 ? -0.302 27.284 -6.172 1.00 57.84 102 GLY A C 1
ATOM 822 O O . GLY A 1 102 ? -0.901 28.240 -6.656 1.00 57.84 102 GLY A O 1
ATOM 823 N N . ASN A 1 103 ? -0.003 26.201 -6.902 1.00 57.19 103 ASN A N 1
ATOM 824 C CA . ASN A 1 103 ? -0.433 26.069 -8.305 1.00 57.19 103 ASN A CA 1
ATOM 825 C C . ASN A 1 103 ? -1.573 25.044 -8.465 1.00 57.19 103 ASN A C 1
ATOM 827 O O . ASN A 1 103 ? -1.889 24.269 -7.565 1.00 57.19 103 ASN A O 1
ATOM 831 N N . ASN A 1 104 ? -2.226 25.058 -9.628 1.00 52.78 104 ASN A N 1
ATOM 832 C CA . ASN A 1 104 ? -3.312 24.136 -9.953 1.00 52.78 104 ASN A CA 1
ATOM 833 C C . ASN A 1 104 ? -2.744 22.816 -10.486 1.00 52.78 104 ASN A C 1
ATOM 835 O O . ASN A 1 104 ? -2.327 22.750 -11.643 1.00 52.78 104 ASN A O 1
ATOM 839 N N . TRP A 1 105 ? -2.782 21.750 -9.684 1.00 56.47 105 TRP A N 1
ATOM 840 C CA . TRP A 1 105 ? -2.530 20.397 -10.186 1.00 56.47 105 TRP A CA 1
ATOM 841 C C . TRP A 1 105 ? -3.604 19.427 -9.709 1.00 56.47 105 TRP A C 1
ATOM 843 O O . TRP A 1 105 ? -3.904 19.341 -8.522 1.00 56.47 105 TRP A O 1
ATOM 853 N N . HIS A 1 106 ? -4.136 18.660 -10.660 1.00 54.81 106 HIS A N 1
ATOM 854 C CA . HIS A 1 106 ? -5.131 17.613 -10.414 1.00 54.81 106 HIS A CA 1
ATOM 855 C C . HIS A 1 106 ? -4.751 16.256 -11.039 1.00 54.81 106 HIS A C 1
ATOM 857 O O . HIS A 1 106 ? -5.465 15.281 -10.841 1.00 54.81 106 HIS A O 1
ATOM 863 N N . LEU A 1 107 ? -3.648 16.166 -11.800 1.00 53.56 107 LEU A N 1
ATOM 864 C CA . LEU A 1 107 ? -3.360 14.995 -12.646 1.00 53.56 107 LEU A CA 1
ATOM 865 C C . LEU A 1 107 ? -2.531 13.891 -11.967 1.00 53.56 107 LEU A C 1
ATOM 867 O O . LEU A 1 107 ? -2.821 12.719 -12.177 1.00 53.56 107 LEU A O 1
ATOM 871 N N . TYR A 1 108 ? -1.528 14.226 -11.149 1.00 55.75 108 TYR A N 1
ATOM 872 C CA . TYR A 1 108 ? -0.622 13.215 -10.566 1.00 55.75 108 TYR A CA 1
ATOM 873 C C . TYR A 1 108 ? -1.224 12.454 -9.384 1.00 55.75 108 TYR A C 1
ATOM 875 O O . TYR A 1 108 ? -0.809 11.344 -9.069 1.00 55.75 108 TYR A O 1
ATOM 883 N N . ASP A 1 109 ? -2.258 13.018 -8.768 1.00 66.06 109 ASP A N 1
ATOM 884 C CA . ASP A 1 109 ? -3.001 12.379 -7.686 1.00 66.06 109 ASP A CA 1
ATOM 885 C C . ASP A 1 109 ? -3.879 11.205 -8.152 1.00 66.06 109 ASP A C 1
ATOM 887 O O . ASP A 1 109 ? -4.406 10.467 -7.321 1.00 66.06 109 ASP A O 1
ATOM 891 N N . LEU A 1 110 ? -3.997 11.006 -9.470 1.00 72.44 110 LEU A N 1
ATOM 892 C CA . LEU A 1 110 ? -4.761 9.920 -10.085 1.00 72.44 110 LEU A CA 1
ATOM 893 C C . LEU A 1 110 ? -3.963 8.618 -10.213 1.00 72.44 110 LEU A C 1
ATOM 895 O O . LEU A 1 110 ? -4.559 7.554 -10.376 1.00 72.44 110 LEU A O 1
ATOM 899 N N . TYR A 1 111 ? -2.629 8.678 -10.163 1.00 87.25 111 TYR A N 1
ATOM 900 C CA . TYR A 1 111 ? -1.808 7.486 -10.338 1.00 87.25 111 TYR A CA 1
ATOM 901 C C . TYR A 1 111 ? -1.674 6.706 -9.033 1.00 87.25 111 TYR A C 1
ATOM 903 O O . TYR A 1 111 ? -1.257 7.225 -7.998 1.00 87.25 111 TYR A O 1
ATOM 911 N N . THR A 1 112 ? -1.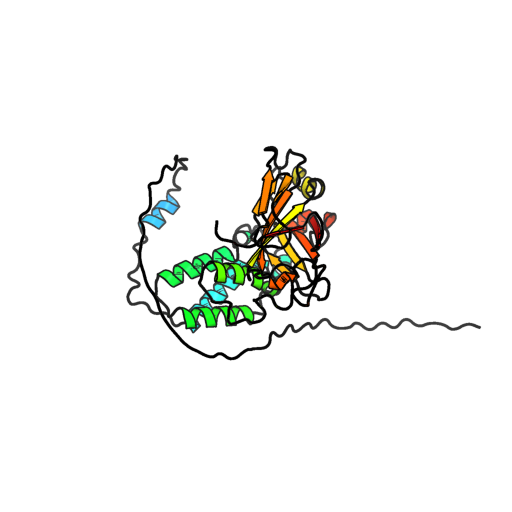969 5.412 -9.112 1.00 91.00 112 THR A N 1
ATOM 912 C CA . THR A 1 112 ? -1.729 4.450 -8.033 1.00 91.00 112 THR A CA 1
ATOM 913 C C . THR A 1 112 ? -0.587 3.506 -8.386 1.00 91.00 112 THR A C 1
ATOM 915 O O . THR A 1 112 ? -0.199 3.383 -9.554 1.00 91.00 112 THR A O 1
ATOM 918 N N . ARG A 1 113 ? -0.062 2.770 -7.396 1.00 94.06 113 ARG A N 1
ATOM 919 C CA . ARG A 1 113 ? 0.939 1.724 -7.665 1.00 94.06 113 ARG A CA 1
ATOM 920 C C . ARG A 1 113 ? 0.370 0.646 -8.595 1.00 94.06 113 ARG A C 1
ATOM 922 O O . ARG A 1 113 ? 1.078 0.190 -9.490 1.00 94.06 113 ARG A O 1
ATOM 929 N N . ALA A 1 114 ? -0.929 0.357 -8.490 1.00 94.62 114 ALA A N 1
ATOM 930 C CA . ALA A 1 114 ? -1.650 -0.502 -9.429 1.00 94.62 114 ALA A CA 1
ATOM 931 C C . ALA A 1 114 ? -1.595 0.015 -10.879 1.00 94.62 114 ALA A C 1
ATOM 933 O O . ALA A 1 114 ? -1.429 -0.770 -11.809 1.00 94.62 114 ALA A O 1
ATOM 934 N N . SER A 1 115 ? -1.687 1.334 -11.083 1.00 94.38 115 SER A N 1
ATOM 935 C CA . SER A 1 115 ? -1.640 1.951 -12.419 1.00 94.38 115 SER A CA 1
ATOM 936 C C . SER A 1 115 ? -0.282 1.738 -13.096 1.00 94.38 115 SER A C 1
ATOM 938 O O . SER A 1 115 ? -0.216 1.390 -14.275 1.00 94.38 115 SER A O 1
ATOM 940 N N . PHE A 1 116 ? 0.811 1.879 -12.339 1.00 97.00 116 PHE A N 1
ATOM 941 C CA . PHE A 1 116 ? 2.156 1.573 -12.832 1.00 97.00 116 PHE A CA 1
ATOM 942 C C . PHE A 1 116 ? 2.308 0.084 -13.170 1.00 97.00 116 PHE A C 1
ATOM 944 O O . PHE A 1 116 ? 2.821 -0.274 -14.230 1.00 97.00 116 PHE A O 1
ATOM 951 N N . VAL A 1 117 ? 1.788 -0.798 -12.315 1.00 98.00 117 VAL A N 1
ATOM 952 C CA . VAL A 1 117 ? 1.790 -2.244 -12.568 1.00 98.00 117 VAL A CA 1
ATOM 953 C C . VAL A 1 117 ? 0.964 -2.604 -13.807 1.00 98.00 117 VAL A C 1
ATOM 955 O O . VAL A 1 117 ? 1.405 -3.429 -14.602 1.00 98.00 117 VAL A O 1
ATOM 958 N N . ALA A 1 118 ? -0.175 -1.953 -14.053 1.00 97.00 118 ALA A N 1
ATOM 959 C CA . ALA A 1 118 ? -0.964 -2.155 -15.269 1.00 97.00 118 ALA A CA 1
ATOM 960 C C . ALA A 1 118 ? -0.176 -1.794 -16.544 1.00 97.00 118 ALA A C 1
ATOM 962 O O . ALA A 1 118 ? -0.236 -2.518 -17.542 1.00 97.00 118 ALA A O 1
ATOM 963 N N . LEU A 1 119 ? 0.629 -0.727 -16.502 1.00 97.00 119 LEU A N 1
ATOM 964 C CA . LEU A 1 119 ? 1.549 -0.388 -17.589 1.00 97.00 119 LEU A CA 1
ATOM 965 C C . LEU A 1 119 ? 2.619 -1.475 -17.786 1.00 97.00 119 LEU A C 1
ATOM 967 O O . LEU A 1 119 ? 2.872 -1.897 -18.916 1.00 97.00 119 LEU A O 1
ATOM 971 N N . LEU A 1 120 ? 3.200 -1.992 -16.701 1.00 98.12 120 LEU A N 1
ATOM 972 C CA . LEU A 1 120 ? 4.147 -3.111 -16.761 1.00 98.12 120 LEU A CA 1
ATOM 973 C C . LEU A 1 120 ? 3.511 -4.378 -17.356 1.00 98.12 120 LEU A C 1
ATOM 975 O O . LEU A 1 120 ? 4.141 -5.056 -18.170 1.00 98.12 120 LEU A O 1
ATOM 979 N N . GLN A 1 121 ? 2.249 -4.677 -17.027 1.00 97.31 121 GLN A N 1
ATOM 980 C CA . GLN A 1 121 ? 1.509 -5.779 -17.650 1.00 97.31 121 GLN A CA 1
ATOM 981 C C . GLN A 1 121 ? 1.357 -5.574 -19.163 1.00 97.31 121 GLN A C 1
ATOM 983 O O . GLN A 1 121 ? 1.477 -6.536 -19.926 1.00 97.31 121 GLN A O 1
ATOM 988 N N . ALA A 1 122 ? 1.091 -4.343 -19.611 1.00 96.38 122 ALA A N 1
ATOM 989 C CA . ALA A 1 122 ? 1.004 -4.026 -21.033 1.00 96.38 122 ALA A CA 1
ATOM 990 C C . ALA A 1 122 ? 2.349 -4.265 -21.737 1.00 96.38 122 ALA A C 1
ATOM 992 O O . ALA A 1 122 ? 2.376 -4.929 -22.771 1.00 96.38 122 ALA A O 1
ATOM 993 N N . ILE A 1 123 ? 3.464 -3.833 -21.137 1.00 95.06 123 ILE A N 1
ATOM 994 C CA . ILE A 1 123 ? 4.821 -4.072 -21.659 1.00 95.06 123 ILE A CA 1
ATOM 995 C C . ILE A 1 123 ? 5.139 -5.574 -21.718 1.00 95.06 123 ILE A C 1
ATOM 997 O O . ILE A 1 123 ? 5.640 -6.054 -22.732 1.00 95.06 123 ILE A O 1
ATOM 1001 N N . LYS A 1 124 ? 4.792 -6.359 -20.688 1.00 96.00 124 LYS A N 1
ATOM 1002 C CA . LYS A 1 124 ? 5.010 -7.820 -20.694 1.00 96.00 124 LYS A CA 1
ATOM 1003 C C . LYS A 1 124 ? 4.349 -8.499 -21.897 1.00 96.00 124 LYS A C 1
ATOM 1005 O O . LYS A 1 124 ? 4.915 -9.421 -22.483 1.00 96.00 124 LYS A O 1
ATOM 1010 N N . LYS A 1 125 ? 3.154 -8.039 -22.285 1.00 94.69 125 LYS A N 1
ATOM 1011 C CA . LYS A 1 125 ? 2.375 -8.612 -23.397 1.00 94.69 125 LYS A CA 1
ATOM 1012 C C . LYS A 1 125 ? 3.001 -8.356 -24.767 1.00 94.69 125 LYS A C 1
ATOM 1014 O O . LYS A 1 125 ? 2.792 -9.166 -25.666 1.00 94.69 125 LYS A O 1
ATOM 1019 N N . THR A 1 126 ? 3.762 -7.275 -24.939 1.00 93.06 126 THR A N 1
ATOM 1020 C CA . THR A 1 126 ? 4.361 -6.936 -26.239 1.00 93.06 126 THR A CA 1
ATOM 1021 C C . THR A 1 126 ? 5.585 -7.786 -26.578 1.00 93.06 126 THR A C 1
ATOM 1023 O O . THR A 1 126 ? 5.950 -7.867 -27.748 1.00 93.06 126 THR A O 1
ATOM 1026 N N . LYS A 1 127 ? 6.207 -8.443 -25.584 1.00 91.88 127 LYS A N 1
ATOM 1027 C CA . LYS A 1 127 ? 7.411 -9.286 -25.747 1.00 91.88 127 LYS A CA 1
ATOM 1028 C C . LYS A 1 127 ? 8.603 -8.556 -26.391 1.00 91.88 127 LYS A C 1
ATOM 1030 O O . LYS A 1 127 ? 9.459 -9.178 -27.014 1.00 91.88 127 LYS A O 1
ATOM 1035 N N . VAL A 1 128 ? 8.668 -7.234 -26.237 1.00 94.62 128 VAL A N 1
ATOM 1036 C CA . VAL A 1 128 ? 9.750 -6.389 -26.779 1.00 94.62 128 VAL A CA 1
ATOM 1037 C C . VAL A 1 128 ? 11.015 -6.396 -25.916 1.00 94.62 128 VAL A C 1
ATOM 1039 O O . VAL A 1 128 ? 12.005 -5.768 -26.275 1.00 94.62 128 VAL A O 1
ATOM 1042 N N . VAL A 1 129 ? 10.997 -7.066 -24.765 1.00 96.50 129 VAL A N 1
ATOM 1043 C CA . VAL A 1 129 ? 12.111 -7.143 -23.815 1.00 96.50 129 VAL A CA 1
ATOM 1044 C C . VAL A 1 129 ? 12.102 -8.509 -23.132 1.00 96.50 129 VAL A C 1
ATOM 1046 O O . VAL A 1 129 ? 11.032 -9.071 -22.886 1.00 96.50 129 VAL A O 1
ATOM 1049 N N . GLU A 1 130 ? 13.282 -9.030 -22.796 1.00 96.56 130 GLU A N 1
ATOM 1050 C CA . GLU A 1 130 ? 13.399 -10.194 -21.916 1.00 96.56 130 GLU A CA 1
ATOM 1051 C C . GLU A 1 130 ? 12.881 -9.833 -20.521 1.00 96.56 130 GLU A C 1
ATOM 1053 O O . GLU A 1 130 ? 13.447 -8.982 -19.832 1.00 96.56 130 GLU A O 1
ATOM 1058 N N . TRP A 1 131 ? 11.771 -10.459 -20.121 1.00 97.19 131 TRP A N 1
ATOM 1059 C CA . TRP A 1 131 ? 10.979 -9.997 -18.981 1.00 97.19 131 TRP A CA 1
ATOM 1060 C C . TRP A 1 131 ? 11.739 -10.057 -17.655 1.00 97.19 131 TRP A C 1
ATOM 1062 O O . TRP A 1 131 ? 11.762 -9.067 -16.931 1.00 97.19 131 TRP A O 1
ATOM 1072 N N . HIS A 1 132 ? 12.356 -11.200 -17.338 1.00 96.81 132 HIS A N 1
ATOM 1073 C CA . HIS A 1 132 ? 12.991 -11.415 -16.034 1.00 96.81 132 HIS A CA 1
ATOM 1074 C C . HIS A 1 132 ? 14.160 -10.453 -15.767 1.00 96.81 132 HIS A C 1
ATOM 1076 O O . HIS A 1 132 ? 14.106 -9.765 -14.750 1.00 96.81 132 HIS A O 1
ATOM 1082 N N . PRO A 1 133 ? 15.153 -10.305 -16.669 1.00 97.69 133 PRO A N 1
ATOM 1083 C CA . PRO A 1 133 ? 16.219 -9.324 -16.471 1.00 97.69 133 PRO A CA 1
ATOM 1084 C C . PRO A 1 133 ? 15.700 -7.887 -16.352 1.00 97.69 133 PRO A C 1
ATOM 1086 O O . PRO A 1 133 ? 16.225 -7.108 -15.563 1.00 97.69 133 PRO A O 1
ATOM 1089 N N . PHE A 1 134 ? 14.665 -7.534 -17.121 1.00 98.25 134 PHE A N 1
ATOM 1090 C CA . PHE A 1 134 ? 14.070 -6.199 -17.083 1.00 98.25 134 PHE A CA 1
ATOM 1091 C C . PHE A 1 134 ? 13.383 -5.908 -15.748 1.00 98.25 134 PHE A C 1
ATOM 1093 O O . PHE A 1 134 ? 13.650 -4.869 -15.147 1.00 98.25 134 PHE A O 1
ATOM 1100 N N . ILE A 1 135 ? 12.502 -6.800 -15.287 1.00 98.06 135 ILE A N 1
ATOM 1101 C CA . ILE A 1 135 ? 11.735 -6.559 -14.063 1.00 98.06 135 ILE A CA 1
ATOM 1102 C C . ILE A 1 135 ? 12.625 -6.629 -12.819 1.00 98.06 135 ILE A C 1
ATOM 1104 O O . ILE A 1 135 ? 12.421 -5.839 -11.905 1.00 98.06 135 ILE A O 1
ATOM 1108 N N . ASP A 1 136 ? 13.638 -7.506 -12.811 1.00 97.19 136 ASP A N 1
ATOM 1109 C CA . ASP A 1 136 ? 14.647 -7.554 -11.749 1.00 97.19 136 ASP A CA 1
ATOM 1110 C C . ASP A 1 136 ? 15.403 -6.219 -11.675 1.00 97.19 136 ASP A C 1
ATOM 1112 O O . ASP A 1 136 ? 15.370 -5.560 -10.640 1.00 97.19 136 ASP A O 1
ATOM 1116 N N . ALA A 1 137 ? 15.972 -5.753 -12.795 1.00 97.94 137 ALA A N 1
ATOM 1117 C CA . ALA A 1 137 ? 16.694 -4.480 -12.835 1.00 97.94 137 ALA A CA 1
ATOM 1118 C C . ALA A 1 137 ? 15.807 -3.279 -12.463 1.00 97.94 137 ALA A C 1
ATOM 1120 O O . ALA A 1 137 ? 16.273 -2.338 -11.828 1.00 97.94 137 ALA A O 1
ATOM 1121 N N . LEU A 1 138 ? 14.530 -3.281 -12.859 1.00 98.50 138 LEU A N 1
ATOM 1122 C CA . LEU A 1 138 ? 13.595 -2.215 -12.501 1.00 98.50 138 LEU A CA 1
ATOM 1123 C C . LEU A 1 138 ? 13.288 -2.202 -11.001 1.00 98.50 138 LEU A C 1
ATOM 1125 O O . LEU A 1 138 ? 13.279 -1.129 -10.405 1.00 98.50 138 LEU A O 1
ATOM 1129 N N . VAL A 1 139 ? 13.013 -3.359 -10.396 1.00 97.44 139 VAL A N 1
ATOM 1130 C CA . VAL A 1 139 ? 12.720 -3.420 -8.959 1.00 97.44 139 VAL A CA 1
ATOM 1131 C C . VAL A 1 139 ? 13.952 -3.056 -8.140 1.00 97.44 139 VAL A C 1
ATOM 1133 O O . VAL A 1 139 ? 13.809 -2.283 -7.198 1.00 97.44 139 VAL A O 1
ATOM 1136 N N . ASP A 1 140 ? 15.141 -3.521 -8.526 1.00 96.06 140 ASP A N 1
ATOM 1137 C CA . ASP A 1 140 ? 16.395 -3.141 -7.865 1.00 96.06 140 ASP A CA 1
ATOM 1138 C C . ASP A 1 140 ? 16.604 -1.616 -7.943 1.00 96.06 140 ASP A C 1
ATOM 1140 O O . ASP A 1 140 ? 16.784 -0.960 -6.921 1.00 96.06 140 ASP A O 1
ATOM 1144 N N . ASN A 1 141 ? 16.413 -1.015 -9.124 1.00 97.31 141 ASN A N 1
ATOM 1145 C CA . ASN A 1 141 ? 16.466 0.440 -9.294 1.00 97.31 141 ASN A CA 1
ATOM 1146 C C . ASN A 1 141 ? 15.439 1.207 -8.433 1.00 97.31 141 ASN A C 1
ATOM 1148 O O . ASN A 1 141 ? 15.713 2.330 -8.020 1.00 97.31 141 ASN A O 1
ATOM 1152 N N . ILE A 1 142 ? 14.240 0.653 -8.213 1.00 97.12 142 ILE A N 1
ATOM 1153 C CA . ILE A 1 142 ? 13.204 1.269 -7.364 1.00 97.12 142 ILE A CA 1
ATOM 1154 C C . ILE A 1 142 ? 13.563 1.130 -5.879 1.00 97.12 142 ILE A C 1
ATOM 1156 O O . ILE A 1 142 ? 13.302 2.047 -5.105 1.00 97.12 142 ILE A O 1
ATOM 1160 N N . LEU A 1 143 ? 14.134 -0.006 -5.475 1.00 94.75 143 LEU A N 1
ATOM 1161 C CA . LEU A 1 143 ? 14.594 -0.241 -4.106 1.00 94.75 143 LEU A CA 1
ATOM 1162 C C . LEU A 1 143 ? 15.775 0.662 -3.735 1.00 94.75 143 LEU A C 1
ATOM 1164 O O . LEU A 1 143 ? 15.845 1.125 -2.598 1.00 94.75 143 LEU A O 1
ATOM 1168 N N . ASP A 1 144 ? 16.655 0.935 -4.697 1.00 95.75 144 ASP A N 1
ATOM 1169 C CA . ASP A 1 144 ? 17.820 1.806 -4.534 1.00 95.75 144 ASP A CA 1
ATOM 1170 C C . ASP A 1 144 ? 17.492 3.306 -4.705 1.00 95.75 144 ASP A C 1
ATOM 1172 O O . ASP A 1 144 ? 18.366 4.157 -4.508 1.00 95.75 144 ASP A O 1
ATOM 1176 N N . ASP A 1 145 ? 16.250 3.661 -5.062 1.00 94.00 145 ASP A N 1
ATOM 1177 C CA . ASP A 1 145 ? 15.838 5.057 -5.221 1.00 94.00 145 ASP A CA 1
ATOM 1178 C C . ASP A 1 145 ? 15.907 5.831 -3.897 1.00 94.00 145 ASP A C 1
ATOM 1180 O O . ASP A 1 145 ? 15.422 5.401 -2.851 1.00 94.00 145 ASP A O 1
ATOM 1184 N N . GLN A 1 146 ? 16.461 7.041 -3.973 1.00 91.62 146 GLN A N 1
ATOM 1185 C CA . GLN A 1 146 ? 16.524 7.990 -2.858 1.00 91.62 146 GLN A CA 1
ATOM 1186 C C . GLN A 1 146 ? 15.799 9.305 -3.169 1.00 91.62 146 GLN A C 1
ATOM 1188 O O . GLN A 1 146 ? 15.831 10.237 -2.363 1.00 91.62 146 GLN A O 1
ATOM 1193 N N . THR A 1 147 ? 15.168 9.423 -4.341 1.00 91.19 147 THR A N 1
ATOM 1194 C CA . THR A 1 147 ? 14.516 10.665 -4.769 1.00 91.19 147 THR A CA 1
ATOM 1195 C C . THR A 1 147 ? 13.113 10.816 -4.180 1.00 91.19 147 THR A C 1
ATOM 1197 O O . THR A 1 147 ? 12.749 11.918 -3.753 1.00 91.19 147 THR A O 1
ATOM 1200 N N . LEU A 1 148 ? 12.335 9.730 -4.095 1.00 90.19 148 LEU A N 1
ATOM 1201 C CA . LEU A 1 148 ? 11.037 9.714 -3.420 1.00 90.19 148 LEU A CA 1
ATOM 1202 C C . LEU A 1 148 ? 11.229 9.372 -1.946 1.00 90.19 148 LEU A C 1
ATOM 1204 O O . LEU A 1 148 ? 11.248 8.208 -1.556 1.00 90.19 148 LEU A O 1
ATOM 1208 N N . THR A 1 149 ? 11.322 10.390 -1.098 1.00 88.38 149 THR A N 1
ATOM 1209 C CA . THR A 1 149 ? 11.583 10.191 0.335 1.00 88.38 149 THR A CA 1
ATOM 1210 C C . THR A 1 149 ? 10.490 9.395 1.052 1.00 88.38 149 THR A C 1
ATOM 1212 O O . THR A 1 149 ? 10.814 8.658 1.978 1.00 88.38 149 THR A O 1
ATOM 1215 N N . MET A 1 150 ? 9.222 9.473 0.618 1.00 89.50 150 MET A N 1
ATOM 1216 C CA . MET A 1 150 ? 8.158 8.592 1.125 1.00 89.50 150 MET A CA 1
ATOM 1217 C C . MET A 1 150 ? 8.021 7.283 0.338 1.00 89.50 150 MET A C 1
ATOM 1219 O O . MET A 1 150 ? 7.258 6.407 0.742 1.00 89.50 150 MET A O 1
ATOM 1223 N N . GLY A 1 151 ? 8.752 7.126 -0.769 1.00 90.81 151 GLY A N 1
ATOM 1224 C CA . GLY A 1 151 ? 8.718 5.957 -1.648 1.00 90.81 151 GLY A CA 1
ATOM 1225 C C . GLY A 1 151 ? 8.845 4.621 -0.907 1.00 90.81 151 GLY A C 1
ATOM 1226 O O . GLY A 1 151 ? 8.006 3.745 -1.150 1.00 90.81 151 GLY A O 1
ATOM 1227 N N . PRO A 1 152 ? 9.786 4.470 0.049 1.00 93.00 152 PRO A N 1
ATOM 1228 C CA . PRO A 1 152 ? 9.930 3.245 0.831 1.00 93.00 152 PRO A CA 1
ATOM 1229 C C . PRO A 1 152 ? 8.660 2.811 1.575 1.00 93.00 152 PRO A C 1
ATOM 1231 O O . PRO A 1 152 ? 8.387 1.616 1.671 1.00 93.00 152 PRO A O 1
ATOM 1234 N N . HIS A 1 153 ? 7.838 3.754 2.047 1.00 94.12 153 HIS A N 1
ATOM 1235 C CA . HIS A 1 153 ? 6.594 3.446 2.762 1.00 94.12 153 HIS A CA 1
ATOM 1236 C C . HIS A 1 153 ? 5.512 2.853 1.850 1.00 94.12 153 HIS A C 1
ATOM 1238 O O . HIS A 1 153 ? 4.633 2.137 2.323 1.00 94.12 153 HIS A O 1
ATOM 1244 N N . TYR A 1 154 ? 5.579 3.111 0.542 1.00 95.19 154 TYR A N 1
ATOM 1245 C CA . TYR A 1 154 ? 4.642 2.585 -0.454 1.00 95.19 154 TYR A CA 1
ATOM 1246 C C . TYR A 1 154 ? 5.139 1.306 -1.147 1.00 95.19 154 TYR A C 1
ATOM 1248 O O . TYR A 1 154 ? 4.393 0.712 -1.932 1.00 95.19 154 TYR A O 1
ATOM 1256 N N . LEU A 1 155 ? 6.372 0.851 -0.878 1.00 95.06 155 LEU A N 1
ATOM 1257 C CA . LEU A 1 155 ? 6.923 -0.372 -1.477 1.00 95.06 155 LEU A CA 1
ATOM 1258 C C . LEU A 1 155 ? 6.052 -1.611 -1.224 1.00 95.06 155 LEU A C 1
ATOM 1260 O O . LEU A 1 155 ? 5.790 -2.329 -2.190 1.00 95.06 155 LEU A O 1
ATOM 1264 N N . PRO A 1 156 ? 5.521 -1.857 -0.006 1.00 95.31 156 PRO A N 1
ATOM 1265 C CA . PRO A 1 156 ? 4.636 -2.999 0.211 1.00 95.31 156 PRO A CA 1
ATOM 1266 C C . PRO A 1 156 ? 3.390 -2.969 -0.682 1.00 95.31 156 PRO A C 1
ATOM 1268 O O . PRO A 1 156 ? 3.010 -3.998 -1.230 1.00 95.31 156 PRO A O 1
ATOM 1271 N N . SER A 1 157 ? 2.790 -1.791 -0.902 1.00 95.75 157 SER A N 1
ATOM 1272 C CA . SER A 1 157 ? 1.664 -1.624 -1.835 1.00 95.75 157 SER A CA 1
ATOM 1273 C C . SER A 1 157 ? 2.070 -1.956 -3.277 1.00 95.75 157 SER A C 1
ATOM 1275 O O . SER A 1 157 ? 1.362 -2.701 -3.952 1.00 95.75 157 SER A O 1
ATOM 1277 N N . LEU A 1 158 ? 3.232 -1.486 -3.747 1.00 96.88 158 LEU A N 1
ATOM 1278 C CA . LEU A 1 158 ? 3.748 -1.844 -5.075 1.00 96.88 158 LEU A CA 1
ATOM 1279 C C . LEU A 1 158 ? 3.956 -3.360 -5.221 1.00 96.88 158 LEU A C 1
ATOM 1281 O O . LEU A 1 158 ? 3.570 -3.938 -6.236 1.00 96.88 158 LEU A O 1
ATOM 1285 N N . PHE A 1 159 ? 4.545 -3.999 -4.212 1.00 96.81 159 PHE A N 1
ATOM 1286 C CA . PHE A 1 159 ? 4.847 -5.429 -4.226 1.00 96.81 159 PHE A CA 1
ATOM 1287 C C . PHE A 1 159 ? 3.597 -6.300 -4.211 1.00 96.81 159 PHE A C 1
ATOM 1289 O O . PHE A 1 159 ? 3.549 -7.270 -4.961 1.00 96.81 159 PHE A O 1
ATOM 1296 N N . ILE A 1 160 ? 2.550 -5.902 -3.483 1.00 96.12 160 ILE A N 1
ATOM 1297 C CA . ILE A 1 160 ? 1.230 -6.545 -3.569 1.00 96.12 160 ILE A CA 1
ATOM 1298 C C . ILE A 1 160 ? 0.741 -6.575 -5.014 1.00 96.12 160 ILE A C 1
ATOM 1300 O O . ILE A 1 160 ? 0.364 -7.631 -5.516 1.00 96.12 160 ILE A O 1
ATOM 1304 N N . HIS A 1 161 ? 0.766 -5.433 -5.706 1.00 97.25 161 HIS A N 1
ATOM 1305 C CA . HIS A 1 161 ? 0.264 -5.365 -7.079 1.00 97.25 161 HIS A CA 1
ATOM 1306 C C . HIS A 1 161 ? 1.114 -6.184 -8.048 1.00 97.25 161 HIS A C 1
ATOM 1308 O O . HIS A 1 161 ? 0.562 -6.833 -8.938 1.00 97.25 161 HIS A O 1
ATOM 1314 N N . LEU A 1 162 ? 2.440 -6.177 -7.885 1.00 97.00 162 LEU A N 1
ATOM 1315 C CA . LEU A 1 162 ? 3.351 -6.982 -8.701 1.00 97.00 162 LEU A CA 1
ATOM 1316 C C . LEU A 1 162 ? 3.131 -8.491 -8.512 1.00 97.00 162 LEU A C 1
ATOM 1318 O O . LEU A 1 162 ? 3.091 -9.218 -9.512 1.00 97.00 162 LEU A O 1
ATOM 1322 N N . ASP A 1 163 ? 2.958 -8.930 -7.264 1.00 94.50 163 ASP A N 1
ATOM 1323 C CA . ASP A 1 163 ? 2.737 -10.327 -6.880 1.00 94.50 163 ASP A CA 1
ATOM 1324 C C . ASP A 1 163 ? 1.363 -10.824 -7.355 1.00 94.50 163 ASP A C 1
ATOM 1326 O O . ASP A 1 163 ? 1.275 -11.789 -8.117 1.00 94.50 163 ASP A O 1
ATOM 1330 N N . MET A 1 164 ? 0.292 -10.078 -7.047 1.00 93.50 164 MET A N 1
ATOM 1331 C CA . MET A 1 164 ? -1.075 -10.377 -7.503 1.00 93.50 164 MET A CA 1
ATOM 1332 C C . MET A 1 164 ? -1.212 -10.378 -9.033 1.00 93.50 164 MET A C 1
ATOM 1334 O O . MET A 1 164 ? -2.078 -11.054 -9.581 1.00 93.50 164 MET A O 1
ATOM 1338 N N . SER A 1 165 ? -0.368 -9.620 -9.739 1.00 95.31 165 SER A N 1
ATOM 1339 C CA . SER A 1 165 ? -0.337 -9.582 -11.207 1.00 95.31 165 SER A CA 1
ATOM 1340 C C . SER A 1 165 ? 0.584 -10.631 -11.836 1.00 95.31 165 SER A C 1
ATOM 1342 O O . SER A 1 165 ? 0.726 -10.657 -13.063 1.00 95.31 165 SER A O 1
ATOM 1344 N N . HIS A 1 166 ? 1.271 -11.443 -11.027 1.00 94.62 166 HIS A N 1
ATOM 1345 C CA . HIS A 1 166 ? 2.281 -12.410 -11.468 1.00 94.62 166 HIS A CA 1
ATOM 1346 C C . HIS A 1 166 ? 3.341 -11.787 -12.398 1.00 94.62 166 HIS A C 1
ATOM 1348 O O . HIS A 1 166 ? 3.806 -12.385 -13.381 1.00 94.62 166 HIS A O 1
ATOM 1354 N N . LEU A 1 167 ? 3.694 -10.528 -12.132 1.00 96.56 167 LEU A N 1
ATOM 1355 C CA . LEU A 1 167 ? 4.731 -9.806 -12.866 1.00 96.56 167 LEU A CA 1
ATOM 1356 C C . LEU A 1 167 ? 6.109 -10.048 -12.267 1.00 96.56 167 LEU A C 1
ATOM 1358 O O . LEU A 1 167 ? 7.097 -10.041 -13.001 1.00 96.56 167 LEU A O 1
ATOM 1362 N N . TYR A 1 168 ? 6.156 -10.309 -10.968 1.00 95.56 168 TYR A N 1
ATOM 1363 C CA . TYR A 1 168 ? 7.379 -10.459 -10.210 1.00 95.56 168 TYR A CA 1
ATOM 1364 C C . TYR A 1 168 ? 7.149 -11.444 -9.068 1.00 95.56 168 TYR A C 1
ATOM 1366 O O . TYR A 1 168 ? 6.133 -11.351 -8.388 1.00 95.56 168 TYR A O 1
ATOM 1374 N N . SER A 1 169 ? 8.066 -12.397 -8.889 1.00 90.75 169 SER A N 1
ATOM 1375 C CA . SER A 1 169 ? 7.999 -13.331 -7.762 1.00 90.75 169 SER A CA 1
ATOM 1376 C C . SER A 1 169 ? 8.631 -12.673 -6.543 1.00 90.75 169 SER A C 1
ATOM 1378 O O . SER A 1 169 ? 9.793 -12.253 -6.574 1.00 90.75 169 SER A O 1
ATOM 1380 N N . MET A 1 170 ? 7.847 -12.602 -5.472 1.00 90.50 170 MET A N 1
ATOM 1381 C CA . MET A 1 170 ? 8.305 -12.112 -4.179 1.00 90.50 170 MET A CA 1
ATOM 1382 C C . MET A 1 170 ? 9.021 -13.189 -3.352 1.00 90.50 170 MET A C 1
ATOM 1384 O O . MET A 1 170 ? 9.618 -12.854 -2.331 1.00 90.50 170 MET A O 1
ATOM 1388 N N . ASP A 1 171 ? 9.065 -14.440 -3.826 1.00 87.44 171 ASP A N 1
ATOM 1389 C CA . ASP A 1 171 ? 9.645 -15.589 -3.107 1.00 87.44 171 ASP A CA 1
ATOM 1390 C C . ASP A 1 171 ? 11.139 -15.429 -2.803 1.00 87.44 171 ASP A C 1
ATOM 1392 O O . ASP A 1 171 ? 11.675 -16.025 -1.869 1.00 87.44 171 ASP A O 1
ATOM 1396 N N . LYS A 1 172 ? 11.832 -14.575 -3.565 1.00 85.69 172 LYS A N 1
ATOM 1397 C CA . LYS A 1 172 ? 13.237 -14.238 -3.306 1.00 85.69 172 LYS A CA 1
ATOM 1398 C C . LYS A 1 172 ? 13.444 -13.372 -2.058 1.00 85.69 172 LYS A C 1
ATOM 1400 O O . LYS A 1 172 ? 14.570 -13.264 -1.576 1.00 85.69 172 LYS A O 1
ATOM 1405 N N . TYR A 1 173 ? 12.386 -12.770 -1.518 1.00 87.31 173 TYR A N 1
ATOM 1406 C CA . TYR A 1 173 ? 12.445 -11.939 -0.322 1.00 87.31 173 TYR A CA 1
ATOM 1407 C C . TYR A 1 173 ? 11.925 -12.711 0.883 1.00 87.31 173 TYR A C 1
ATOM 1409 O O . TYR A 1 173 ? 10.736 -12.729 1.186 1.00 87.31 173 TYR A O 1
ATOM 1417 N N . LEU A 1 174 ? 12.847 -13.294 1.648 1.00 85.06 174 LEU A N 1
ATOM 1418 C CA . LEU A 1 174 ? 12.520 -14.040 2.866 1.00 85.06 174 LEU A CA 1
ATOM 1419 C C . LEU A 1 174 ? 11.715 -13.239 3.902 1.00 85.06 174 LEU A C 1
ATOM 1421 O O . LEU A 1 174 ? 11.067 -13.846 4.748 1.00 85.06 174 LEU A O 1
ATOM 1425 N N . TRP A 1 175 ? 11.795 -11.908 3.872 1.00 84.56 175 TRP A N 1
ATOM 1426 C CA . TRP A 1 175 ? 11.049 -11.009 4.754 1.00 84.56 175 TRP A CA 1
ATOM 1427 C C . TRP A 1 175 ? 9.608 -10.753 4.281 1.00 84.56 175 TRP A C 1
ATOM 1429 O O . TRP A 1 175 ? 8.803 -10.249 5.058 1.00 84.56 175 TRP A O 1
ATOM 1439 N N . TRP A 1 176 ? 9.273 -11.082 3.028 1.00 87.88 176 TRP A N 1
ATOM 1440 C CA . TRP A 1 176 ? 7.922 -10.937 2.477 1.00 87.88 176 TRP A CA 1
ATOM 1441 C C . TRP A 1 176 ? 6.958 -11.970 3.056 1.00 87.88 176 TRP A C 1
ATOM 1443 O O . TRP A 1 176 ? 5.787 -11.683 3.305 1.00 87.88 176 TRP A O 1
ATOM 1453 N N . HIS A 1 177 ? 7.470 -13.173 3.307 1.00 83.75 177 HIS A N 1
ATOM 1454 C CA . HIS A 1 177 ? 6.683 -14.254 3.869 1.00 83.75 177 HIS A CA 1
ATOM 1455 C C . HIS A 1 177 ? 6.621 -14.131 5.396 1.00 83.75 177 HIS A C 1
ATOM 1457 O O . HIS A 1 177 ? 7.654 -13.911 6.036 1.00 83.75 177 HIS A O 1
ATOM 1463 N N . PRO A 1 178 ? 5.431 -14.288 5.993 1.00 78.06 178 PRO A N 1
ATOM 1464 C CA . PRO A 1 178 ? 5.274 -14.270 7.439 1.00 78.06 178 PRO A CA 1
ATOM 1465 C C . PRO A 1 178 ? 6.084 -15.399 8.083 1.00 78.06 178 PRO A C 1
ATOM 1467 O O . PRO A 1 178 ? 6.055 -16.543 7.631 1.00 78.06 178 PRO A O 1
ATOM 1470 N N . LYS A 1 179 ? 6.814 -15.061 9.146 1.00 72.88 179 LYS A N 1
ATOM 1471 C CA . LYS A 1 179 ? 7.596 -15.991 9.969 1.00 72.88 179 LYS A CA 1
ATOM 1472 C C . LYS A 1 179 ? 7.232 -15.776 11.428 1.00 72.88 179 LYS A C 1
ATOM 1474 O O . LYS A 1 179 ? 6.984 -14.638 11.810 1.00 72.88 179 LYS A O 1
ATOM 1479 N N . ASP A 1 180 ? 7.226 -16.856 12.207 1.00 70.75 180 ASP A N 1
ATOM 1480 C CA . ASP A 1 180 ? 7.054 -16.851 13.664 1.00 70.75 180 ASP A CA 1
ATOM 1481 C C . ASP A 1 180 ? 5.930 -15.924 14.155 1.00 70.75 180 ASP A C 1
ATOM 1483 O O . ASP A 1 180 ? 6.175 -14.863 14.729 1.00 70.75 180 ASP A O 1
ATOM 1487 N N . MET A 1 181 ? 4.681 -16.317 13.899 1.00 79.81 181 MET A N 1
ATOM 1488 C CA . MET A 1 181 ? 3.523 -15.515 14.293 1.00 79.81 181 MET A CA 1
ATOM 1489 C C . MET A 1 181 ? 3.308 -15.530 15.806 1.00 79.81 181 MET A C 1
ATOM 1491 O O . MET A 1 181 ? 3.253 -16.588 16.430 1.00 79.81 181 MET A O 1
ATOM 1495 N N . GLU A 1 182 ? 3.084 -14.346 16.366 1.00 82.44 182 GLU A N 1
ATOM 1496 C CA . GLU A 1 182 ? 2.655 -14.145 17.748 1.00 82.44 182 GLU A CA 1
ATOM 1497 C C . GLU A 1 182 ? 1.335 -13.361 17.798 1.00 82.44 182 GLU A C 1
ATOM 1499 O O . GLU A 1 182 ? 0.793 -12.919 16.778 1.00 82.44 182 GLU A O 1
ATOM 1504 N N . GLY A 1 183 ? 0.792 -13.202 19.006 1.00 84.56 183 GLY A N 1
ATOM 1505 C CA . GLY A 1 183 ? -0.406 -12.401 19.230 1.00 84.56 183 GLY A CA 1
ATOM 1506 C C . GLY A 1 183 ? -1.629 -12.971 18.509 1.00 84.56 183 GLY A C 1
ATOM 1507 O O . GLY A 1 183 ? -1.775 -14.191 18.428 1.00 84.56 183 GLY A O 1
ATOM 1508 N N . PRO A 1 184 ? -2.530 -12.131 17.975 1.00 85.94 184 PRO A N 1
ATOM 1509 C CA . PRO A 1 184 ? -3.776 -12.606 17.373 1.00 85.94 184 PRO A CA 1
ATOM 1510 C C . PRO A 1 184 ? -3.602 -13.569 16.186 1.00 85.94 184 PRO A C 1
ATOM 1512 O O . PRO A 1 184 ? -4.502 -14.353 15.909 1.00 85.94 184 PRO A O 1
ATOM 1515 N N . PHE A 1 185 ? -2.438 -13.575 15.527 1.00 89.19 185 PHE A N 1
ATOM 1516 C CA . PHE A 1 185 ? -2.172 -14.404 14.346 1.00 89.19 185 PHE A CA 1
ATOM 1517 C C . PHE A 1 185 ? -1.641 -15.813 14.661 1.00 89.19 185 PHE A C 1
ATOM 1519 O O . PHE A 1 185 ? -1.521 -16.620 13.744 1.00 89.19 185 PHE A O 1
ATOM 1526 N N . HIS A 1 186 ? -1.347 -16.149 15.925 1.00 86.62 186 HIS A N 1
ATOM 1527 C CA . HIS A 1 186 ? -0.692 -17.420 16.289 1.00 86.62 186 HIS A CA 1
ATOM 1528 C C . HIS A 1 186 ? -1.432 -18.681 15.801 1.00 86.62 186 HIS A C 1
ATOM 1530 O O . HIS A 1 186 ? -0.799 -19.677 15.458 1.00 86.62 186 HIS A O 1
ATOM 1536 N N . ASN A 1 187 ? -2.767 -18.640 15.730 1.00 83.81 187 ASN A N 1
ATOM 1537 C CA . ASN A 1 187 ? -3.585 -19.773 15.284 1.00 83.81 187 ASN A CA 1
ATOM 1538 C C . ASN A 1 187 ? -3.725 -19.875 13.758 1.00 83.81 187 ASN A C 1
ATOM 1540 O O . ASN A 1 187 ? -4.265 -20.864 13.251 1.00 83.81 187 ASN A O 1
ATOM 1544 N N . TRP A 1 188 ? -3.230 -18.893 13.001 1.00 89.44 188 TRP A N 1
ATOM 1545 C CA . TRP A 1 188 ? -3.416 -18.834 11.557 1.00 89.44 188 TRP A CA 1
ATOM 1546 C C . TRP A 1 188 ? -2.386 -19.687 10.803 1.00 89.44 188 TRP A C 1
ATOM 1548 O O . TRP A 1 188 ? -1.497 -19.170 10.139 1.00 89.44 188 TRP A O 1
ATOM 1558 N N . LYS A 1 189 ? -2.527 -21.017 10.855 1.00 82.25 189 LYS A N 1
ATOM 1559 C CA . LYS A 1 189 ? -1.532 -21.991 10.346 1.00 82.25 189 LYS A CA 1
ATOM 1560 C C . LYS A 1 189 ? -0.922 -21.673 8.971 1.00 82.25 189 LYS A C 1
ATOM 1562 O O . LYS A 1 189 ? 0.274 -21.860 8.794 1.00 82.25 189 LYS A O 1
ATOM 1567 N N . ASN A 1 190 ? -1.734 -21.203 8.022 1.00 85.19 190 ASN A N 1
ATOM 1568 C CA . ASN A 1 190 ? -1.325 -20.922 6.642 1.00 85.19 190 ASN A CA 1
ATOM 1569 C C . ASN A 1 190 ? -1.728 -19.501 6.228 1.00 85.19 190 ASN A C 1
ATOM 1571 O O . ASN A 1 190 ? -2.504 -19.326 5.286 1.00 85.19 190 ASN A O 1
ATOM 1575 N N . ILE A 1 191 ? -1.268 -18.489 6.964 1.00 88.12 191 ILE A N 1
ATOM 1576 C CA . ILE A 1 191 ? -1.530 -17.100 6.588 1.00 88.12 191 ILE A CA 1
ATOM 1577 C C . ILE A 1 191 ? -0.870 -16.791 5.222 1.00 88.12 191 ILE A C 1
ATOM 1579 O O . ILE A 1 191 ? 0.309 -17.095 5.016 1.00 88.12 191 ILE A O 1
ATOM 1583 N N . PRO A 1 192 ? -1.601 -16.226 4.246 1.00 90.75 192 PRO A N 1
ATOM 1584 C CA . PRO A 1 192 ? -1.008 -15.864 2.962 1.00 90.75 192 PRO A CA 1
ATOM 1585 C C . PRO A 1 192 ? -0.075 -14.653 3.109 1.00 90.75 192 PRO A C 1
ATOM 1587 O O . PRO A 1 192 ? -0.175 -13.890 4.069 1.00 90.75 192 PRO A O 1
ATOM 1590 N N . ALA A 1 193 ? 0.818 -14.434 2.137 1.00 92.00 193 ALA A N 1
ATOM 1591 C CA . ALA A 1 193 ? 1.709 -13.265 2.126 1.00 92.00 193 ALA A CA 1
ATOM 1592 C C . ALA A 1 193 ? 0.948 -11.934 1.965 1.00 92.00 193 ALA A C 1
ATOM 1594 O O . ALA A 1 193 ? 1.416 -10.885 2.407 1.00 92.00 193 ALA A O 1
ATOM 1595 N N . ILE A 1 194 ? -0.244 -11.991 1.365 1.00 94.31 194 ILE A N 1
ATOM 1596 C CA . ILE A 1 194 ? -1.147 -10.859 1.176 1.00 94.31 194 ILE A CA 1
ATOM 1597 C C . ILE A 1 194 ? -2.499 -11.222 1.784 1.00 94.31 194 ILE A C 1
ATOM 1599 O O . ILE A 1 194 ? -3.090 -12.244 1.429 1.00 94.31 194 ILE A O 1
ATOM 1603 N N . ILE A 1 195 ? -3.005 -10.360 2.660 1.00 94.19 195 ILE A N 1
ATOM 1604 C CA . ILE A 1 195 ? -4.316 -10.490 3.304 1.00 94.19 195 ILE A CA 1
ATOM 1605 C C . ILE A 1 195 ? -5.161 -9.244 3.047 1.00 94.19 195 ILE A C 1
ATOM 1607 O O . ILE A 1 195 ? -4.647 -8.172 2.724 1.00 94.19 195 ILE A O 1
ATOM 1611 N N . CYS A 1 196 ? -6.474 -9.366 3.219 1.00 95.88 196 CYS A N 1
ATOM 1612 C CA . CYS A 1 196 ? -7.366 -8.217 3.221 1.00 95.88 196 CYS A CA 1
ATOM 1613 C C . CYS A 1 196 ? -7.555 -7.732 4.663 1.00 95.88 196 CYS A C 1
ATOM 1615 O O . CYS A 1 196 ? -8.014 -8.477 5.531 1.00 95.88 196 CYS A O 1
ATOM 1617 N N . LYS A 1 197 ? -7.194 -6.473 4.909 1.00 96.00 197 LYS A N 1
ATOM 1618 C CA . LYS A 1 197 ? -7.424 -5.770 6.170 1.00 96.00 197 LYS A CA 1
ATOM 1619 C C . LYS A 1 197 ? -8.644 -4.880 6.025 1.00 96.00 197 LYS A C 1
ATOM 1621 O O . LYS A 1 197 ? -8.714 -4.112 5.070 1.00 96.00 197 LYS A O 1
ATOM 1626 N N . THR A 1 198 ? -9.540 -4.935 7.000 1.00 97.44 198 THR A N 1
ATOM 1627 C CA . THR A 1 198 ? -10.731 -4.085 7.084 1.00 97.44 198 THR A CA 1
ATOM 1628 C C . THR A 1 198 ? -10.741 -3.351 8.416 1.00 97.44 198 THR A C 1
ATOM 1630 O O . THR A 1 198 ? -10.457 -3.956 9.446 1.00 97.44 198 THR A O 1
ATOM 1633 N N . ILE A 1 199 ? -11.064 -2.060 8.411 1.00 97.69 199 ILE A N 1
ATOM 1634 C CA . ILE A 1 199 ? -11.288 -1.278 9.628 1.00 97.69 199 ILE A CA 1
ATOM 1635 C C . ILE A 1 199 ? -12.656 -0.603 9.613 1.00 97.69 199 ILE A C 1
ATOM 1637 O O . ILE A 1 199 ? -13.157 -0.224 8.551 1.00 97.69 199 ILE A O 1
ATOM 1641 N N . VAL A 1 200 ? -13.237 -0.429 10.797 1.00 97.44 200 VAL A N 1
ATOM 1642 C CA . VAL A 1 200 ? -14.490 0.301 11.007 1.00 97.44 200 VAL A CA 1
ATOM 1643 C C . VAL A 1 200 ? -14.167 1.672 11.578 1.00 97.44 200 VAL A C 1
ATOM 1645 O O . VAL A 1 200 ? -13.692 1.807 12.700 1.00 97.44 200 VAL A O 1
ATOM 1648 N N . VAL A 1 201 ? -14.436 2.701 10.787 1.00 96.38 201 VAL A N 1
ATOM 1649 C CA . VAL A 1 201 ? -14.225 4.099 11.142 1.00 96.38 201 VAL A CA 1
ATOM 1650 C C . VAL A 1 201 ? -15.566 4.696 11.576 1.00 96.38 201 VAL A C 1
ATOM 1652 O O . VAL A 1 201 ? -16.502 4.728 10.768 1.00 96.38 201 VAL A O 1
ATOM 1655 N N . PRO A 1 202 ? -15.689 5.191 12.821 1.00 94.69 202 PRO A N 1
ATOM 1656 C CA . PRO A 1 202 ? -16.924 5.803 13.296 1.00 94.69 202 PRO A CA 1
ATOM 1657 C C . PRO A 1 202 ? -17.384 6.941 12.382 1.00 94.69 202 PRO A C 1
ATOM 1659 O O . PRO A 1 202 ? -16.574 7.749 11.926 1.00 94.69 202 PRO A O 1
ATOM 1662 N N . HIS A 1 203 ? -18.696 7.059 12.157 1.00 91.62 203 HIS A N 1
ATOM 1663 C CA . HIS A 1 203 ? -19.254 8.113 11.296 1.00 91.62 203 HIS A CA 1
ATOM 1664 C C . HIS A 1 203 ? -18.851 9.526 11.752 1.00 91.62 203 HIS A C 1
ATOM 1666 O O . HIS A 1 203 ? -18.551 10.393 10.933 1.00 91.62 203 HIS A O 1
ATOM 1672 N N . SER A 1 204 ? -18.722 9.745 13.064 1.00 90.56 204 SER A N 1
ATOM 1673 C CA . SER A 1 204 ? -18.265 11.019 13.634 1.00 90.56 204 SER A CA 1
ATOM 1674 C C . SER A 1 204 ? -16.880 11.455 13.136 1.00 90.56 204 SER A C 1
ATOM 1676 O O . SER A 1 204 ? -16.660 12.653 12.957 1.00 90.56 204 SER A O 1
ATOM 1678 N N . ALA A 1 205 ? -15.973 10.515 12.852 1.00 89.56 205 ALA A N 1
ATOM 1679 C CA . ALA A 1 205 ? -14.634 10.809 12.338 1.00 89.56 205 ALA A CA 1
ATOM 1680 C C . ALA A 1 205 ? -14.664 11.362 10.902 1.00 89.56 205 ALA A C 1
ATOM 1682 O O . ALA A 1 205 ? -13.820 12.171 10.518 1.00 89.56 205 ALA A O 1
ATOM 1683 N N . ILE A 1 206 ? -15.667 10.970 10.114 1.00 87.81 206 ILE A N 1
ATOM 1684 C CA . ILE A 1 206 ? -15.821 11.379 8.710 1.00 87.81 206 ILE A CA 1
ATOM 1685 C C . ILE A 1 206 ? -16.899 12.445 8.503 1.00 87.81 206 ILE A C 1
ATOM 1687 O O . ILE A 1 206 ? -17.004 13.010 7.415 1.00 87.81 206 ILE A O 1
ATOM 1691 N N . ALA A 1 207 ? -17.655 12.794 9.548 1.00 83.31 207 ALA A N 1
ATOM 1692 C CA . ALA A 1 207 ? -18.645 13.871 9.522 1.00 83.31 207 ALA A CA 1
ATOM 1693 C C . ALA A 1 207 ? -18.033 15.230 9.125 1.00 83.31 207 ALA A C 1
ATOM 1695 O O . ALA A 1 207 ? -18.724 16.105 8.600 1.00 83.31 207 ALA A O 1
ATOM 1696 N N . LEU A 1 208 ? -16.716 15.392 9.301 1.00 79.31 208 LEU A N 1
ATOM 1697 C CA . LEU A 1 208 ? -15.938 16.518 8.786 1.00 79.31 208 LEU A CA 1
ATOM 1698 C C . LEU A 1 208 ? -16.128 16.731 7.274 1.00 79.31 208 LEU A C 1
ATOM 1700 O O . LEU A 1 208 ? -16.107 17.875 6.813 1.00 79.31 208 LEU A O 1
ATOM 1704 N N . PHE A 1 209 ? -16.336 15.658 6.508 1.00 78.12 209 PHE A N 1
ATOM 1705 C CA . PHE A 1 209 ? -16.513 15.724 5.059 1.00 78.12 209 PHE A CA 1
ATOM 1706 C C . PHE A 1 209 ? -17.891 16.236 4.643 1.00 78.12 209 PHE A C 1
ATOM 1708 O O . PHE A 1 209 ? -17.995 16.861 3.590 1.00 78.12 209 PHE A O 1
ATOM 1715 N N . ASN A 1 210 ? -18.925 16.082 5.477 1.00 67.00 210 ASN A N 1
ATOM 1716 C CA . ASN A 1 210 ? -20.293 16.500 5.139 1.00 67.00 210 ASN A CA 1
ATOM 1717 C C . ASN A 1 210 ? -20.420 18.011 4.890 1.00 67.00 210 ASN A C 1
ATOM 1719 O O . ASN A 1 210 ? -21.290 18.443 4.144 1.00 67.00 210 ASN A O 1
ATOM 1723 N N . ARG A 1 211 ? -19.535 18.831 5.472 1.00 59.28 211 ARG A N 1
ATOM 1724 C CA . ARG A 1 211 ? -19.495 20.286 5.220 1.00 59.28 211 ARG A CA 1
ATOM 1725 C C . ARG A 1 211 ? -18.665 20.678 3.993 1.00 59.28 211 ARG A C 1
ATOM 1727 O O . ARG A 1 211 ? -18.622 21.849 3.639 1.00 59.28 211 ARG A O 1
ATOM 1734 N N . ILE A 1 212 ? -17.945 19.725 3.405 1.00 56.03 212 ILE A N 1
ATOM 1735 C CA . ILE A 1 212 ? -16.830 19.958 2.480 1.00 56.03 212 ILE A CA 1
ATOM 1736 C C . ILE A 1 212 ? -17.123 19.433 1.070 1.00 56.03 212 ILE A C 1
ATOM 1738 O O . ILE A 1 212 ? -16.616 19.990 0.091 1.00 56.03 212 ILE A O 1
ATOM 1742 N N . THR A 1 213 ? -17.944 18.390 0.957 1.00 55.38 213 THR A N 1
ATOM 1743 C CA . THR A 1 213 ? -18.373 17.794 -0.316 1.00 55.38 213 THR A CA 1
ATOM 1744 C C . THR A 1 213 ? -19.316 18.690 -1.128 1.00 55.38 213 THR A C 1
ATOM 1746 O O . THR A 1 213 ? -19.632 18.357 -2.265 1.00 55.38 213 THR A O 1
ATOM 1749 N N . SER A 1 214 ? -19.677 19.874 -0.622 1.00 57.22 214 SER A N 1
ATOM 1750 C CA . SER A 1 214 ? -20.406 20.954 -1.308 1.00 57.22 214 SER A CA 1
ATOM 1751 C C . SER A 1 214 ? -19.600 21.656 -2.424 1.00 57.22 214 SER A C 1
ATOM 1753 O O . SER A 1 214 ? -19.745 22.855 -2.638 1.00 57.22 214 SER A O 1
ATOM 1755 N N . GLY A 1 215 ? -18.739 20.918 -3.140 1.00 55.94 215 GLY A N 1
ATOM 1756 C CA . GLY A 1 215 ? -18.053 21.397 -4.351 1.00 55.94 215 GLY A CA 1
ATOM 1757 C C . GLY A 1 215 ? -16.629 20.876 -4.581 1.00 55.94 215 GLY A C 1
ATOM 1758 O O . GLY A 1 215 ? -16.112 21.031 -5.678 1.00 55.94 215 GLY A O 1
ATOM 1759 N N . ASN A 1 216 ? -15.984 20.242 -3.591 1.00 57.81 216 ASN A N 1
ATOM 1760 C CA . ASN A 1 216 ? -14.539 19.936 -3.639 1.00 57.81 216 ASN A CA 1
ATOM 1761 C C . ASN A 1 216 ? -14.174 18.440 -3.744 1.00 57.81 216 ASN A C 1
ATOM 1763 O O . ASN A 1 216 ? -13.024 18.075 -3.504 1.00 57.81 216 ASN A O 1
ATOM 1767 N N . GLY A 1 217 ? -15.135 17.571 -4.072 1.00 67.12 217 GLY A N 1
ATOM 1768 C CA . GLY A 1 217 ? -14.913 16.123 -4.155 1.00 67.12 217 GLY A CA 1
ATOM 1769 C C . GLY A 1 217 ? -14.624 15.448 -2.805 1.00 67.12 217 GLY A C 1
ATOM 17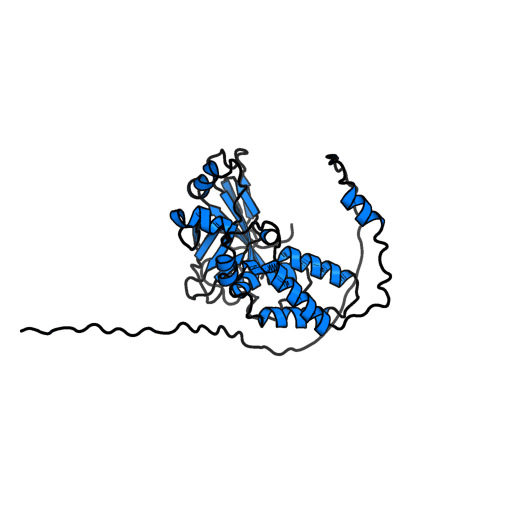70 O O . GLY A 1 217 ? -14.676 16.073 -1.743 1.00 67.12 217 GLY A O 1
ATOM 1771 N N . THR A 1 218 ? -14.348 14.142 -2.852 1.00 74.44 218 THR A N 1
ATOM 1772 C CA . THR A 1 218 ? -13.961 13.346 -1.674 1.00 74.44 218 THR A CA 1
ATOM 1773 C C . THR A 1 218 ? -12.439 13.387 -1.525 1.00 74.44 218 THR A C 1
ATOM 1775 O O . THR A 1 218 ? -11.748 13.056 -2.491 1.00 74.44 218 THR A O 1
ATOM 1778 N N . PRO A 1 219 ? -11.896 13.785 -0.359 1.00 82.81 219 PRO A N 1
ATOM 1779 C CA . PRO A 1 219 ? -10.457 13.785 -0.121 1.00 82.81 219 PRO A CA 1
ATOM 1780 C C . PRO A 1 219 ? -9.819 12.418 -0.380 1.00 82.81 219 PRO A C 1
ATOM 1782 O O . PRO A 1 219 ? -10.378 11.383 -0.010 1.00 82.81 219 PRO A O 1
ATOM 1785 N N . LEU A 1 220 ? -8.618 12.413 -0.961 1.00 87.12 220 LEU A N 1
ATOM 1786 C CA . LEU A 1 220 ? -7.839 11.184 -1.088 1.00 87.12 220 LEU A CA 1
ATOM 1787 C C . LEU A 1 220 ? -7.439 10.686 0.299 1.00 87.12 220 LEU A C 1
ATOM 1789 O O . LEU A 1 220 ? -6.891 11.446 1.098 1.00 87.12 220 LEU A O 1
ATOM 1793 N N . CYS A 1 221 ? -7.708 9.412 0.559 1.00 92.25 221 CYS A N 1
ATOM 1794 C CA . CYS A 1 221 ? -7.423 8.741 1.821 1.00 92.25 221 CYS A CA 1
ATOM 1795 C C . CYS A 1 221 ? -6.512 7.536 1.577 1.00 92.25 221 CYS A C 1
ATOM 1797 O O . CYS A 1 221 ? -6.422 7.034 0.457 1.00 92.25 221 CYS A O 1
ATOM 1799 N N . HIS A 1 222 ? -5.866 7.053 2.631 1.00 95.25 222 HIS A N 1
ATOM 1800 C CA . HIS A 1 222 ? -5.111 5.807 2.598 1.00 95.25 222 HIS A CA 1
ATOM 1801 C C . HIS A 1 222 ? -5.173 5.082 3.945 1.00 95.25 222 HIS A C 1
ATOM 1803 O O . HIS A 1 222 ? -5.560 5.653 4.969 1.00 95.25 222 HIS A O 1
ATOM 1809 N N . LEU A 1 223 ? -4.780 3.810 3.948 1.00 97.19 223 LEU A N 1
ATOM 1810 C CA . LEU A 1 223 ? -4.487 3.100 5.184 1.00 97.19 223 LEU A CA 1
ATOM 1811 C C . LEU A 1 223 ? -2.993 3.143 5.460 1.00 97.19 223 LEU A C 1
ATOM 1813 O O . LEU A 1 223 ? -2.188 2.851 4.581 1.00 97.19 223 LEU A O 1
ATOM 1817 N N . ARG A 1 224 ? -2.628 3.398 6.711 1.00 96.62 224 ARG A N 1
ATOM 1818 C CA . ARG A 1 224 ? -1.247 3.300 7.172 1.00 96.62 224 ARG A CA 1
ATOM 1819 C C . ARG A 1 224 ? -1.145 2.275 8.286 1.00 96.62 224 ARG A C 1
ATOM 1821 O O . ARG A 1 224 ? -2.009 2.177 9.155 1.00 96.62 224 ARG A O 1
ATOM 1828 N N . ILE A 1 225 ? -0.113 1.453 8.206 1.00 96.12 225 ILE A N 1
ATOM 1829 C CA . ILE A 1 225 ? 0.241 0.448 9.201 1.00 96.12 225 ILE A CA 1
ATOM 1830 C C . ILE A 1 225 ? 1.562 0.886 9.788 1.00 96.12 225 ILE A C 1
ATOM 1832 O O . ILE A 1 225 ? 2.489 1.161 9.033 1.00 96.12 225 ILE A O 1
ATOM 1836 N N . ARG A 1 226 ? 1.650 0.968 11.110 1.00 95.44 226 ARG A N 1
ATOM 1837 C CA . ARG A 1 226 ? 2.882 1.356 11.787 1.00 95.44 226 ARG A CA 1
ATOM 1838 C C . ARG A 1 226 ? 3.158 0.399 12.921 1.00 95.44 226 ARG A C 1
ATOM 1840 O O . ARG A 1 226 ? 2.301 0.190 13.782 1.00 95.44 226 ARG A O 1
ATOM 1847 N N . SER A 1 227 ? 4.381 -0.104 12.946 1.00 93.19 227 SER A N 1
ATOM 1848 C CA . SER A 1 227 ? 4.820 -0.961 14.030 1.00 93.19 227 SER A CA 1
ATOM 1849 C C . SER A 1 227 ? 4.686 -0.251 15.385 1.00 93.19 227 SER A C 1
ATOM 1851 O O . SER A 1 227 ? 4.930 0.951 15.510 1.00 93.19 227 SER A O 1
ATOM 1853 N N . SER A 1 228 ? 4.250 -0.988 16.401 1.00 91.94 228 SER A N 1
ATOM 1854 C CA . SER A 1 228 ? 4.261 -0.566 17.800 1.00 91.94 228 SER A CA 1
ATOM 1855 C C . SER A 1 228 ? 5.649 -0.706 18.438 1.00 91.94 228 SER A C 1
ATOM 1857 O O . SER A 1 228 ? 5.927 -0.043 19.435 1.00 91.94 228 SER A O 1
ATOM 1859 N N . VAL A 1 229 ? 6.533 -1.509 17.831 1.00 91.44 229 VAL A N 1
ATOM 1860 C CA . VAL A 1 229 ? 7.877 -1.825 18.345 1.00 91.44 229 VAL A CA 1
ATOM 1861 C C . VAL A 1 229 ? 9.013 -1.162 17.559 1.00 91.44 229 VAL A C 1
ATOM 1863 O O . VAL A 1 229 ? 10.099 -0.968 18.100 1.00 91.44 229 VAL A O 1
ATOM 1866 N N . THR A 1 230 ? 8.783 -0.766 16.304 1.00 90.94 230 THR A N 1
ATOM 1867 C CA . THR A 1 230 ? 9.770 -0.052 15.471 1.00 90.94 230 THR A CA 1
ATOM 1868 C C . THR A 1 230 ? 9.201 1.230 14.862 1.00 90.94 230 THR A C 1
ATOM 1870 O O . THR A 1 230 ? 8.013 1.531 14.960 1.00 90.94 230 THR A O 1
ATOM 1873 N N . THR A 1 231 ? 10.050 2.014 14.195 1.00 89.12 231 THR A N 1
ATOM 1874 C CA . THR A 1 231 ? 9.627 3.198 13.431 1.00 89.12 231 THR A CA 1
ATOM 1875 C C . THR A 1 231 ? 9.098 2.866 12.036 1.00 89.12 231 THR A C 1
ATOM 1877 O O . THR A 1 231 ? 8.722 3.783 11.308 1.00 89.12 231 THR A O 1
ATOM 1880 N N . LYS A 1 232 ? 9.070 1.586 11.643 1.00 91.19 232 LYS A N 1
ATOM 1881 C CA . LYS A 1 232 ? 8.624 1.190 10.308 1.00 91.19 232 LYS A CA 1
ATOM 1882 C C . LYS A 1 232 ? 7.133 1.426 10.130 1.00 91.19 232 LYS A C 1
ATOM 1884 O O . LYS A 1 232 ? 6.318 1.137 11.011 1.00 91.19 232 LYS A O 1
ATOM 1889 N N . GLU A 1 233 ? 6.789 1.904 8.943 1.00 94.06 233 GLU A N 1
ATOM 1890 C CA . GLU A 1 233 ? 5.410 2.047 8.509 1.00 94.06 233 GLU A CA 1
ATOM 1891 C C . GLU A 1 233 ? 5.258 1.735 7.023 1.00 94.06 233 GLU A C 1
ATOM 1893 O O . GLU A 1 233 ? 6.175 1.956 6.227 1.00 94.06 233 GLU A O 1
ATOM 1898 N N . ALA A 1 234 ? 4.077 1.233 6.679 1.00 95.81 234 ALA A N 1
ATOM 1899 C CA . ALA A 1 234 ? 3.657 0.898 5.333 1.00 95.81 234 ALA A CA 1
ATOM 1900 C C . ALA A 1 234 ? 2.342 1.616 5.013 1.00 95.81 234 ALA A C 1
ATOM 1902 O O . ALA A 1 234 ? 1.411 1.626 5.825 1.00 95.81 234 ALA A O 1
ATOM 1903 N N . ILE A 1 235 ? 2.264 2.204 3.824 1.00 96.12 235 ILE A N 1
ATOM 1904 C CA . ILE A 1 235 ? 1.128 2.987 3.351 1.00 96.12 235 ILE A CA 1
ATOM 1905 C C . ILE A 1 235 ? 0.467 2.265 2.174 1.00 96.12 235 ILE A C 1
ATOM 1907 O O . ILE A 1 235 ? 1.115 1.858 1.210 1.00 96.12 235 ILE A O 1
ATOM 1911 N N . TYR A 1 236 ? -0.853 2.147 2.257 1.00 96.56 236 TYR A N 1
ATOM 1912 C CA . TYR A 1 236 ? -1.716 1.433 1.328 1.00 96.56 236 TYR A CA 1
ATOM 1913 C C . TYR A 1 236 ? -2.784 2.399 0.799 1.00 96.56 236 TYR A C 1
ATOM 1915 O O . TYR A 1 236 ? -3.825 2.571 1.439 1.00 96.56 236 TYR A O 1
ATOM 1923 N N . PRO A 1 237 ? -2.519 3.081 -0.331 1.00 93.00 237 PRO A N 1
ATOM 1924 C CA . PRO A 1 237 ? -3.456 4.034 -0.924 1.00 93.00 237 PRO A CA 1
ATOM 1925 C C . PRO A 1 237 ? -4.613 3.351 -1.662 1.00 93.00 237 PRO A C 1
ATOM 1927 O O . PRO A 1 237 ? -5.675 3.945 -1.817 1.00 93.00 237 PRO A O 1
ATOM 1930 N N . ASP A 1 238 ? -4.426 2.104 -2.096 1.00 93.44 238 ASP A N 1
ATOM 1931 C CA . ASP A 1 238 ? -5.433 1.323 -2.812 1.00 93.44 238 ASP A CA 1
ATOM 1932 C C . ASP A 1 238 ? -6.467 0.748 -1.832 1.00 93.44 238 ASP A C 1
ATOM 1934 O O . ASP A 1 238 ? -6.405 -0.415 -1.425 1.00 93.44 238 ASP A O 1
ATOM 1938 N N . ILE A 1 239 ? -7.399 1.605 -1.416 1.00 94.69 239 ILE A N 1
ATOM 1939 C CA . ILE A 1 239 ? -8.452 1.283 -0.452 1.00 94.69 239 ILE A CA 1
ATOM 1940 C C . ILE A 1 239 ? -9.817 1.136 -1.130 1.00 94.69 239 ILE A C 1
ATOM 1942 O O . ILE A 1 239 ? -10.122 1.787 -2.128 1.00 94.69 239 ILE A O 1
ATOM 1946 N N . GLN A 1 240 ? -10.671 0.312 -0.536 1.00 93.81 240 GLN A N 1
ATOM 1947 C CA . GLN A 1 240 ? -12.087 0.190 -0.853 1.00 93.81 240 GLN A CA 1
ATOM 1948 C C . GLN A 1 240 ? -12.901 0.760 0.304 1.00 93.81 240 GLN A C 1
ATOM 1950 O O . GLN A 1 240 ? -12.635 0.459 1.468 1.00 93.81 240 GLN A O 1
ATOM 1955 N N . LEU A 1 241 ? -13.884 1.592 -0.029 1.00 92.31 241 LEU A N 1
ATOM 1956 C CA . LEU A 1 241 ? -14.725 2.299 0.928 1.00 92.31 241 LEU A CA 1
ATOM 1957 C C . LEU A 1 241 ? -16.172 1.835 0.783 1.00 92.31 241 LEU A C 1
ATOM 1959 O O . LEU A 1 241 ? -16.695 1.770 -0.328 1.00 92.31 241 LEU A O 1
ATOM 1963 N N . GLY A 1 242 ? -16.825 1.566 1.906 1.00 91.94 242 GLY A N 1
ATOM 1964 C CA . GLY A 1 242 ? -18.254 1.278 1.982 1.00 91.94 242 GLY A CA 1
ATOM 1965 C C . GLY A 1 242 ? -18.832 1.799 3.290 1.00 91.94 242 GLY A C 1
ATOM 1966 O O . GLY A 1 242 ? -18.089 2.070 4.224 1.00 91.94 242 GLY A O 1
ATOM 1967 N N . PHE A 1 243 ? -20.147 1.957 3.373 1.00 93.19 243 PHE A N 1
ATOM 1968 C CA . PHE A 1 243 ? -20.828 2.278 4.628 1.00 93.19 243 PHE A CA 1
ATOM 1969 C C . PHE A 1 243 ? -21.619 1.062 5.083 1.00 93.19 243 PHE A C 1
ATOM 1971 O O . PHE A 1 243 ? -22.150 0.331 4.250 1.00 93.19 243 PHE A O 1
ATOM 1978 N N . GLY A 1 244 ? -21.697 0.843 6.392 1.00 94.19 244 GLY A N 1
ATOM 1979 C CA . GLY A 1 244 ? -22.552 -0.208 6.924 1.00 94.19 244 GLY A CA 1
ATOM 1980 C C . GLY A 1 244 ? -22.114 -0.758 8.268 1.00 94.19 244 GLY A C 1
ATOM 1981 O O . GLY A 1 244 ? -21.265 -0.197 8.965 1.00 94.19 244 GLY A O 1
ATOM 1982 N N . VAL A 1 245 ? -22.726 -1.887 8.609 1.00 94.44 245 VAL A N 1
ATOM 1983 C CA . VAL A 1 245 ? -22.404 -2.688 9.791 1.00 94.44 245 VAL A CA 1
ATOM 1984 C C . VAL A 1 245 ? -21.684 -3.952 9.340 1.00 94.44 245 VAL A C 1
ATOM 1986 O O . VAL A 1 245 ? -22.108 -4.597 8.379 1.00 94.44 245 VAL A O 1
ATOM 1989 N N . ILE A 1 246 ? -20.588 -4.289 10.021 1.00 94.19 246 ILE A N 1
ATOM 1990 C CA . ILE A 1 246 ? -19.861 -5.535 9.775 1.00 94.19 246 ILE A CA 1
ATOM 1991 C C . ILE A 1 246 ? -20.547 -6.673 10.528 1.00 94.19 246 ILE A C 1
ATOM 1993 O O . ILE A 1 246 ? -20.708 -6.620 11.746 1.00 94.19 246 ILE A O 1
ATOM 1997 N N . GLU A 1 247 ? -20.889 -7.716 9.787 1.00 94.81 247 GLU A N 1
ATOM 1998 C CA . GLU A 1 247 ? -21.265 -9.027 10.300 1.00 94.81 247 GLU A CA 1
ATOM 1999 C C . GLU A 1 247 ? -20.124 -10.008 10.003 1.00 94.81 247 GLU A C 1
ATOM 2001 O O . GLU A 1 247 ? -19.452 -9.914 8.974 1.00 94.81 247 GLU A O 1
ATOM 2006 N N . THR A 1 248 ? -19.862 -10.937 10.920 1.00 95.06 248 THR A N 1
ATOM 2007 C CA . THR A 1 248 ? -18.699 -11.832 10.839 1.00 95.06 248 THR A CA 1
ATOM 2008 C C . THR A 1 248 ? -19.129 -13.282 10.953 1.00 95.06 248 THR A C 1
ATOM 2010 O O . THR A 1 248 ? -19.996 -13.597 11.769 1.00 95.06 248 THR A O 1
ATOM 2013 N N . SER A 1 249 ? -18.475 -14.172 10.215 1.00 94.69 249 SER A N 1
ATOM 2014 C CA . SER A 1 249 ? -18.631 -15.620 10.369 1.00 94.69 249 SER A CA 1
ATOM 2015 C C . SER A 1 249 ? -17.279 -16.322 10.439 1.00 94.69 249 SER A C 1
ATOM 2017 O O . SER A 1 249 ? -16.288 -15.816 9.913 1.00 94.69 249 SER A O 1
ATOM 2019 N N . GLY A 1 250 ? -17.258 -17.513 11.037 1.00 92.44 250 GLY A N 1
ATOM 2020 C CA . GLY A 1 250 ? -16.029 -18.276 11.250 1.00 92.44 250 GLY A CA 1
ATOM 2021 C C . GLY A 1 250 ? -15.216 -17.757 12.434 1.00 92.44 250 GLY A C 1
ATOM 2022 O O . GLY A 1 250 ? -15.662 -16.895 13.198 1.00 92.44 250 GLY A O 1
ATOM 2023 N N . THR A 1 251 ? -14.018 -18.303 12.598 1.00 91.69 251 THR A N 1
ATOM 2024 C CA . THR A 1 251 ? -13.119 -17.933 13.701 1.00 91.69 251 THR A CA 1
ATOM 2025 C C . THR A 1 251 ? -12.230 -16.757 13.288 1.00 91.69 251 THR A C 1
ATOM 2027 O O . THR A 1 251 ? -11.652 -16.798 12.214 1.00 91.69 251 THR A O 1
ATOM 2030 N N . PRO A 1 252 ? -12.075 -15.684 14.082 1.00 91.44 252 PRO A N 1
ATOM 2031 C CA . PRO A 1 252 ? -11.120 -14.626 13.753 1.00 91.44 252 PRO A CA 1
ATOM 2032 C C . PRO A 1 252 ? -9.693 -15.164 13.584 1.00 91.44 252 PRO A C 1
ATOM 2034 O O . PRO A 1 252 ? -9.271 -16.045 14.332 1.00 91.44 252 PRO A O 1
ATOM 2037 N N . TYR A 1 253 ? -8.932 -14.575 12.656 1.00 89.31 253 TYR A N 1
ATOM 2038 C CA . TYR A 1 253 ? -7.532 -14.939 12.383 1.00 89.31 253 TYR A CA 1
ATOM 2039 C C . TYR A 1 253 ? -7.341 -16.386 11.903 1.00 89.31 253 TYR A C 1
ATOM 2041 O O . TYR A 1 253 ? -6.356 -17.045 12.233 1.00 89.31 253 TYR A O 1
ATOM 2049 N N . THR A 1 254 ? -8.279 -16.886 11.104 1.00 88.56 254 THR A N 1
ATOM 2050 C CA . THR A 1 254 ? -8.186 -18.188 10.439 1.00 88.56 254 THR A CA 1
ATOM 2051 C C . THR A 1 254 ? -8.653 -18.086 8.983 1.00 88.56 254 THR A C 1
ATOM 2053 O O . THR A 1 254 ? -9.148 -17.053 8.528 1.00 88.56 254 THR A O 1
ATOM 2056 N N . ASN A 1 255 ? -8.483 -19.169 8.219 1.00 86.31 255 ASN A N 1
ATOM 2057 C CA . ASN A 1 255 ? -8.863 -19.213 6.804 1.00 86.31 255 ASN A CA 1
ATOM 2058 C C . ASN A 1 255 ? -10.385 -19.218 6.570 1.00 86.31 255 ASN A C 1
ATOM 2060 O O . ASN A 1 255 ? -10.817 -18.849 5.484 1.00 86.31 255 ASN A O 1
ATOM 2064 N N . ASP A 1 256 ? -11.184 -19.633 7.555 1.00 88.00 256 ASP A N 1
ATOM 2065 C CA . ASP A 1 256 ? -12.653 -19.632 7.504 1.00 88.00 256 ASP A CA 1
ATOM 2066 C C . ASP A 1 256 ? -13.274 -18.287 7.908 1.00 88.00 256 ASP A C 1
ATOM 2068 O O . ASP A 1 256 ? -14.495 -18.134 7.843 1.00 88.00 256 ASP A O 1
ATOM 2072 N N . TYR A 1 257 ? -12.460 -17.302 8.307 1.00 91.69 257 TYR A N 1
ATOM 2073 C CA . TYR A 1 257 ? -12.973 -16.001 8.707 1.00 91.69 257 TYR A CA 1
ATOM 2074 C C . TYR A 1 257 ? -13.498 -15.200 7.517 1.00 91.69 257 TYR A C 1
ATOM 2076 O O . TYR A 1 257 ? -12.754 -14.868 6.587 1.00 91.69 257 TYR A O 1
ATOM 2084 N N . ALA A 1 258 ? -14.772 -14.821 7.581 1.00 91.38 258 ALA A N 1
ATOM 2085 C CA . ALA A 1 258 ? -15.423 -14.010 6.564 1.00 91.38 258 ALA A CA 1
ATOM 2086 C C . ALA A 1 258 ? -16.122 -12.792 7.174 1.00 91.38 258 ALA A C 1
ATOM 2088 O O . ALA A 1 258 ? -16.597 -12.808 8.312 1.00 91.38 258 ALA A O 1
ATOM 2089 N N . LEU A 1 259 ? -16.164 -11.725 6.376 1.00 93.50 259 LEU A N 1
ATOM 2090 C CA . LEU A 1 259 ? -16.763 -10.441 6.717 1.00 93.50 259 LEU A CA 1
ATOM 2091 C C . LEU A 1 259 ? -17.859 -10.127 5.704 1.00 93.50 259 LEU A C 1
ATOM 2093 O O . LEU A 1 259 ? -17.630 -10.208 4.496 1.00 93.50 259 LEU A O 1
ATOM 2097 N N . PHE A 1 260 ? -19.011 -9.706 6.204 1.00 93.62 260 PHE A N 1
ATOM 2098 C CA . PHE A 1 260 ? -20.136 -9.226 5.418 1.00 93.62 260 PHE A CA 1
ATOM 2099 C C . PHE A 1 260 ? -20.426 -7.786 5.816 1.00 93.62 260 PHE A C 1
ATOM 2101 O O . PHE A 1 260 ? -20.401 -7.441 6.995 1.00 93.62 260 PHE A O 1
ATOM 2108 N N . ILE A 1 261 ? -20.679 -6.931 4.828 1.00 93.50 261 ILE A N 1
ATOM 2109 C CA . ILE A 1 261 ? -21.021 -5.529 5.066 1.00 93.50 261 ILE A CA 1
ATOM 2110 C C . ILE A 1 261 ? -22.494 -5.356 4.731 1.00 93.50 261 ILE A C 1
ATOM 2112 O O . ILE A 1 261 ? -22.899 -5.512 3.579 1.00 93.50 261 ILE A O 1
ATOM 2116 N N . LYS A 1 262 ? -23.287 -5.016 5.743 1.00 93.94 262 LYS A N 1
ATOM 2117 C CA . LYS A 1 262 ? -24.691 -4.660 5.576 1.00 93.94 262 LYS A CA 1
ATOM 2118 C C . LYS A 1 262 ? -24.810 -3.153 5.377 1.00 93.94 262 LYS A C 1
ATOM 2120 O O . LYS A 1 262 ? -24.715 -2.394 6.343 1.00 93.94 262 LYS A O 1
ATOM 2125 N N . ASP A 1 263 ? -24.979 -2.742 4.123 1.00 90.25 263 ASP A N 1
ATOM 2126 C CA . ASP A 1 263 ? -25.163 -1.338 3.732 1.00 90.25 263 ASP A CA 1
ATOM 2127 C C . ASP A 1 263 ? -26.539 -0.822 4.193 1.00 90.25 263 ASP A C 1
ATOM 2129 O O . ASP A 1 263 ? -27.550 -1.522 4.096 1.00 90.25 263 ASP A O 1
ATOM 2133 N N . ASP A 1 264 ? -26.577 0.410 4.702 1.00 84.06 264 ASP A N 1
ATOM 2134 C CA . ASP A 1 264 ? -27.807 1.099 5.104 1.00 84.06 264 ASP A CA 1
ATOM 2135 C C . ASP A 1 264 ? -28.440 1.928 3.971 1.00 84.06 264 ASP A C 1
ATOM 2137 O O . ASP A 1 264 ? -29.529 2.482 4.141 1.00 84.06 264 ASP A O 1
ATOM 2141 N N . GLY A 1 265 ? -27.756 2.041 2.827 1.00 85.62 265 GLY A N 1
ATOM 2142 C CA . GLY A 1 265 ? -28.162 2.797 1.644 1.00 85.62 265 GLY A CA 1
ATOM 2143 C C . GLY A 1 265 ? -28.066 4.319 1.791 1.00 85.62 265 GLY A C 1
ATOM 2144 O O . GLY A 1 265 ? -28.313 5.043 0.826 1.00 85.62 265 GLY A O 1
ATOM 2145 N N . LYS A 1 266 ? -27.698 4.835 2.971 1.00 84.81 266 LYS A N 1
ATOM 2146 C CA . LYS A 1 266 ? -27.696 6.273 3.288 1.00 84.81 266 LYS A CA 1
ATOM 2147 C C . LYS A 1 266 ? -26.324 6.919 3.114 1.00 84.81 266 LYS A C 1
ATOM 2149 O O . LYS A 1 266 ? -26.243 8.146 2.994 1.00 84.81 266 LYS A O 1
ATOM 2154 N N . ARG A 1 267 ? -25.252 6.121 3.044 1.00 85.38 267 ARG A N 1
ATOM 2155 C CA . ARG A 1 267 ? -23.874 6.589 2.792 1.00 85.38 267 ARG A CA 1
ATOM 2156 C C . ARG A 1 267 ? -23.499 7.728 3.763 1.00 85.38 267 ARG A C 1
ATOM 2158 O O . ARG A 1 267 ? -23.761 7.639 4.958 1.00 85.38 267 ARG A O 1
ATOM 2165 N N . TYR A 1 268 ? -22.964 8.842 3.255 1.00 82.44 268 TYR A N 1
ATOM 2166 C CA . TYR A 1 268 ? -22.604 10.033 4.040 1.00 82.44 268 TYR A CA 1
ATOM 2167 C C . TYR A 1 268 ? -23.767 10.680 4.811 1.00 82.44 268 TYR A C 1
ATOM 2169 O O . TYR A 1 268 ? -23.531 11.310 5.844 1.00 82.44 268 TYR A O 1
ATOM 2177 N N . MET A 1 269 ? -25.007 10.519 4.333 1.00 82.81 269 MET A N 1
ATOM 2178 C CA . MET A 1 269 ? -26.210 11.056 4.984 1.00 82.81 269 MET A CA 1
ATOM 2179 C C . MET A 1 269 ? -26.734 10.139 6.099 1.00 82.81 269 MET A C 1
ATOM 2181 O O . MET A 1 269 ? -27.663 10.507 6.816 1.00 82.81 269 MET A O 1
ATOM 2185 N N . GLY A 1 270 ? -26.173 8.934 6.220 1.00 85.94 270 GLY A N 1
ATOM 2186 C CA . GLY A 1 270 ? -26.515 7.966 7.252 1.00 85.94 270 GLY A CA 1
ATOM 2187 C C . GLY A 1 270 ? -25.820 8.232 8.581 1.00 85.94 270 GLY A C 1
ATOM 2188 O O . GLY A 1 270 ? -25.198 9.270 8.795 1.00 85.94 270 GLY A O 1
ATOM 2189 N N . GLN A 1 271 ? -25.931 7.250 9.472 1.00 88.75 271 GLN A N 1
ATOM 2190 C CA . GLN A 1 271 ? -25.175 7.184 10.729 1.00 88.75 271 GLN A CA 1
ATOM 2191 C C . GLN A 1 271 ? -24.267 5.949 10.784 1.00 88.75 271 GLN A C 1
ATOM 2193 O O . GLN A 1 271 ? -23.542 5.761 11.760 1.00 88.75 271 GLN A O 1
ATOM 2198 N N . SER A 1 272 ? -24.307 5.101 9.750 1.00 92.38 272 SER A N 1
ATOM 2199 C CA . SER A 1 272 ? -23.467 3.912 9.685 1.00 92.38 272 SER A CA 1
ATOM 2200 C C . SER A 1 272 ? -21.995 4.281 9.613 1.00 92.38 272 SER A C 1
ATOM 2202 O O . SER A 1 272 ? -21.603 5.297 9.037 1.00 92.38 272 SER A O 1
ATOM 2204 N N . SER A 1 273 ? -21.174 3.418 10.200 1.00 94.50 273 SER A N 1
ATOM 2205 C CA . SER A 1 273 ? -19.727 3.577 10.161 1.00 94.50 273 SER A CA 1
ATOM 2206 C C . SER A 1 273 ? -19.204 3.406 8.736 1.00 94.50 273 SER A C 1
ATOM 2208 O O . SER A 1 273 ? -19.798 2.706 7.910 1.00 94.50 273 SER A O 1
ATOM 2210 N N . LEU A 1 274 ? -18.075 4.050 8.456 1.00 94.88 274 LEU A N 1
ATOM 2211 C CA . LEU A 1 274 ? -17.330 3.830 7.228 1.00 94.88 274 LEU A CA 1
ATOM 2212 C C . LEU A 1 274 ? -16.475 2.575 7.396 1.00 94.88 274 LEU A C 1
ATOM 2214 O O . LEU A 1 274 ? -15.666 2.473 8.313 1.00 94.88 274 LEU A O 1
ATOM 2218 N N . VAL A 1 275 ? -16.633 1.631 6.485 1.00 96.06 275 VAL A N 1
ATOM 2219 C CA . VAL A 1 275 ? -15.812 0.434 6.371 1.00 96.06 275 VAL A CA 1
ATOM 2220 C C . VAL A 1 275 ? -14.723 0.695 5.337 1.00 96.06 275 VAL A C 1
ATOM 2222 O O . VAL A 1 275 ? -15.011 1.022 4.184 1.00 96.06 275 VAL A O 1
ATOM 2225 N N . VAL A 1 276 ? -13.465 0.553 5.751 1.00 96.81 276 VAL A N 1
ATOM 2226 C CA . VAL A 1 276 ? -12.290 0.776 4.900 1.00 96.81 276 VAL A CA 1
ATOM 2227 C C . VAL A 1 276 ? -11.519 -0.526 4.771 1.00 96.81 276 VAL A C 1
ATOM 2229 O O . VAL A 1 276 ? -11.034 -1.055 5.769 1.00 96.81 276 VAL A O 1
ATOM 2232 N N . SER A 1 277 ? -11.380 -1.030 3.549 1.00 97.00 277 SER A N 1
ATOM 2233 C CA . SER A 1 277 ? -10.671 -2.280 3.259 1.00 97.00 277 SER A CA 1
ATOM 2234 C C . SER A 1 277 ? -9.462 -2.041 2.362 1.00 97.00 277 SER A C 1
ATOM 2236 O O . SER A 1 277 ? -9.522 -1.214 1.461 1.00 97.00 277 SER A O 1
ATOM 2238 N N . ALA A 1 278 ? -8.371 -2.774 2.564 1.00 96.81 278 ALA A N 1
ATOM 2239 C CA . ALA A 1 278 ? -7.235 -2.784 1.645 1.00 96.81 278 ALA A CA 1
ATOM 2240 C C . ALA A 1 278 ? -6.538 -4.141 1.637 1.00 96.81 278 ALA A C 1
ATOM 2242 O O . ALA A 1 278 ? -6.549 -4.871 2.632 1.00 96.81 278 ALA A O 1
ATOM 2243 N N . MET A 1 279 ? -5.882 -4.444 0.522 1.00 97.00 279 MET A N 1
ATOM 2244 C CA . MET A 1 279 ? -4.901 -5.522 0.461 1.00 97.00 279 MET A CA 1
ATOM 2245 C C . MET A 1 279 ? -3.624 -5.047 1.148 1.00 97.00 279 MET A C 1
ATOM 2247 O O . MET A 1 279 ? -3.134 -3.957 0.852 1.00 97.00 279 MET A O 1
ATOM 2251 N N . VAL A 1 280 ? -3.103 -5.840 2.081 1.00 96.06 280 VAL A N 1
ATOM 2252 C CA . VAL A 1 280 ? -1.908 -5.499 2.861 1.00 96.06 280 VAL A CA 1
ATOM 2253 C C . VAL A 1 280 ? -0.943 -6.675 2.897 1.00 96.06 280 VAL A C 1
ATOM 2255 O O . VAL A 1 280 ? -1.361 -7.834 2.861 1.00 96.06 280 VAL A O 1
ATOM 2258 N N . ALA A 1 281 ? 0.351 -6.374 2.975 1.00 94.38 281 ALA A N 1
ATOM 2259 C CA . ALA A 1 281 ? 1.375 -7.394 3.098 1.00 94.38 281 ALA A CA 1
ATOM 2260 C C . ALA A 1 281 ? 1.366 -7.896 4.540 1.00 94.38 281 ALA A C 1
ATOM 2262 O O . ALA A 1 281 ? 1.455 -7.098 5.478 1.00 94.38 281 ALA A O 1
ATOM 2263 N N . THR A 1 282 ? 1.276 -9.209 4.726 1.00 92.69 282 THR A N 1
ATOM 2264 C CA . THR A 1 282 ? 1.240 -9.818 6.059 1.00 92.69 282 THR A CA 1
ATOM 2265 C C . THR A 1 282 ? 2.498 -9.477 6.850 1.00 92.69 282 THR A C 1
ATOM 2267 O O . THR A 1 282 ? 2.413 -9.156 8.034 1.00 92.69 282 THR A O 1
ATOM 2270 N N . CYS A 1 283 ? 3.656 -9.406 6.185 1.00 91.00 283 CYS A N 1
ATOM 2271 C CA . CYS A 1 283 ? 4.891 -8.981 6.833 1.00 91.00 283 CYS A CA 1
ATOM 2272 C C . CYS A 1 283 ? 4.782 -7.590 7.479 1.00 91.00 283 CYS A C 1
ATOM 2274 O O . CYS A 1 283 ? 5.373 -7.385 8.526 1.00 91.00 283 CYS A O 1
ATOM 2276 N N . SER A 1 284 ? 3.982 -6.658 6.942 1.00 91.75 284 SER A N 1
ATOM 2277 C CA . SER A 1 284 ? 3.854 -5.300 7.502 1.00 91.75 284 SER A CA 1
ATOM 2278 C C . SER A 1 284 ? 3.144 -5.246 8.854 1.00 91.75 284 SER A C 1
ATOM 2280 O O . SER A 1 284 ? 3.230 -4.228 9.535 1.00 91.75 284 SER A O 1
ATOM 2282 N N . ILE A 1 285 ? 2.412 -6.298 9.223 1.00 90.44 285 ILE A N 1
ATOM 2283 C CA . ILE A 1 285 ? 1.689 -6.381 10.500 1.00 90.44 285 ILE A CA 1
ATOM 2284 C C . ILE A 1 285 ? 2.288 -7.407 11.456 1.00 90.44 285 ILE A C 1
ATOM 2286 O O . ILE A 1 285 ? 2.088 -7.275 12.656 1.00 90.44 285 ILE A O 1
ATOM 2290 N N . THR A 1 286 ? 3.003 -8.414 10.946 1.00 88.00 286 THR A N 1
ATOM 2291 C CA . THR A 1 286 ? 3.632 -9.454 11.773 1.00 88.00 286 THR A CA 1
ATOM 2292 C C . THR A 1 286 ? 5.121 -9.215 12.008 1.00 88.00 286 THR A C 1
ATOM 2294 O O . THR A 1 286 ? 5.746 -9.988 12.735 1.00 88.00 286 THR A O 1
ATOM 2297 N N . GLU A 1 287 ? 5.727 -8.204 11.373 1.00 83.75 287 GLU A N 1
ATOM 2298 C CA . GLU A 1 287 ? 7.154 -7.925 11.545 1.00 83.75 287 GLU A CA 1
ATOM 2299 C C . GLU A 1 287 ? 7.500 -7.757 13.025 1.00 83.75 287 GLU A C 1
ATOM 2301 O O . GLU A 1 287 ? 6.745 -7.157 13.787 1.00 83.75 287 GLU A O 1
ATOM 2306 N N . TYR A 1 288 ? 8.655 -8.285 13.431 1.00 82.50 288 TYR A N 1
ATOM 2307 C CA . TYR A 1 288 ? 9.151 -8.181 14.806 1.00 82.50 288 TYR A CA 1
ATOM 2308 C C . TYR A 1 288 ? 8.189 -8.713 15.880 1.00 82.50 288 TYR A C 1
ATOM 2310 O O . TYR A 1 288 ? 8.277 -8.280 17.026 1.00 82.50 288 TYR A O 1
ATOM 2318 N N . ARG A 1 289 ? 7.299 -9.656 15.526 1.00 83.62 289 ARG A N 1
ATOM 2319 C CA . ARG A 1 289 ? 6.322 -10.255 16.456 1.00 83.62 289 ARG A CA 1
ATOM 2320 C C . ARG A 1 289 ? 5.424 -9.194 17.108 1.00 83.62 289 ARG A C 1
ATOM 2322 O O . ARG A 1 289 ? 5.048 -9.280 18.272 1.00 83.62 289 ARG A O 1
ATOM 2329 N N . ASP A 1 290 ? 5.087 -8.165 16.337 1.00 86.56 290 ASP A N 1
ATOM 2330 C CA . ASP A 1 290 ? 4.291 -7.035 16.792 1.00 86.56 290 ASP A CA 1
ATOM 2331 C C . ASP A 1 290 ? 2.815 -7.412 16.998 1.00 86.56 290 ASP A C 1
ATOM 2333 O O . ASP A 1 290 ? 2.011 -7.451 16.066 1.00 86.56 290 ASP A O 1
ATOM 2337 N N . ILE A 1 291 ? 2.440 -7.671 18.250 1.00 87.06 291 ILE A N 1
ATOM 2338 C CA . ILE A 1 291 ? 1.079 -8.095 18.609 1.00 87.06 291 ILE A CA 1
ATOM 2339 C C . ILE A 1 291 ? 0.054 -6.949 18.632 1.00 87.06 291 ILE A C 1
ATOM 2341 O O . ILE A 1 291 ? -1.143 -7.210 18.746 1.00 87.06 291 ILE A O 1
ATOM 2345 N N . ALA A 1 292 ? 0.506 -5.692 18.553 1.00 90.88 292 ALA A N 1
ATOM 2346 C CA . ALA A 1 292 ? -0.313 -4.491 18.735 1.00 90.88 292 ALA A CA 1
ATOM 2347 C C . ALA A 1 292 ? -0.048 -3.439 17.644 1.00 90.88 292 ALA A C 1
ATOM 2349 O O . ALA A 1 292 ? -0.128 -2.232 17.891 1.00 90.88 292 ALA A O 1
ATOM 2350 N N . CYS A 1 293 ? 0.276 -3.897 16.432 1.00 93.56 293 CYS A N 1
ATOM 2351 C CA . CYS A 1 293 ? 0.589 -3.039 15.296 1.00 93.56 293 CYS A CA 1
ATOM 2352 C C . CYS A 1 293 ? -0.511 -1.983 15.086 1.00 93.56 293 CYS A C 1
ATOM 2354 O O . CYS A 1 293 ? -1.704 -2.301 15.039 1.00 93.56 293 CYS A O 1
ATOM 2356 N N . ASN A 1 294 ? -0.119 -0.713 14.978 1.00 96.31 294 ASN A N 1
ATOM 2357 C CA . ASN A 1 294 ? -1.061 0.394 14.876 1.00 96.31 294 ASN A CA 1
ATOM 2358 C C . ASN A 1 294 ? -1.625 0.481 13.456 1.00 96.31 294 ASN A C 1
ATOM 2360 O O . ASN A 1 294 ? -0.889 0.406 12.467 1.00 96.31 294 ASN A O 1
ATOM 2364 N N . VAL A 1 295 ? -2.928 0.731 13.359 1.00 96.69 295 VAL A N 1
ATOM 2365 C CA . VAL A 1 295 ? -3.634 0.918 12.094 1.00 96.69 295 VAL A CA 1
ATOM 2366 C C . VAL A 1 295 ? -4.256 2.305 12.070 1.00 96.69 295 VAL A C 1
ATOM 2368 O O . VAL A 1 295 ? -4.986 2.687 12.980 1.00 96.69 295 VAL A O 1
ATOM 2371 N N . PHE A 1 296 ? -3.981 3.051 11.009 1.00 97.25 296 PHE A N 1
ATOM 2372 C CA . PHE A 1 296 ? -4.481 4.403 10.822 1.00 97.25 296 PHE A CA 1
ATOM 2373 C C . PHE A 1 296 ? -5.273 4.505 9.523 1.00 97.25 296 PHE A C 1
ATOM 2375 O O . PHE A 1 296 ? -4.896 3.923 8.499 1.00 97.25 296 PHE A O 1
ATOM 2382 N N . PHE A 1 297 ? -6.357 5.272 9.582 1.00 97.06 297 PHE A N 1
ATOM 2383 C CA . PHE A 1 297 ? -7.023 5.832 8.418 1.00 97.06 297 PHE A CA 1
ATOM 2384 C C . PHE A 1 297 ? -6.678 7.313 8.356 1.00 97.06 297 PHE A C 1
ATOM 2386 O O . PHE A 1 297 ? -7.062 8.072 9.248 1.00 97.06 297 PHE A O 1
ATOM 2393 N N . ASP A 1 298 ? -5.945 7.705 7.322 1.00 95.06 298 ASP A N 1
ATOM 2394 C CA . ASP A 1 298 ? -5.418 9.059 7.180 1.00 95.06 298 ASP A CA 1
ATOM 2395 C C . ASP A 1 298 ? -5.850 9.647 5.833 1.00 95.06 298 ASP A C 1
ATOM 2397 O O . ASP A 1 298 ? -6.104 8.925 4.859 1.00 95.06 298 ASP A O 1
ATOM 2401 N N . LEU A 1 299 ? -5.897 10.976 5.757 1.00 91.81 299 LEU A N 1
ATOM 2402 C CA . LEU A 1 299 ? -5.907 11.653 4.466 1.00 91.81 299 LEU A CA 1
ATOM 2403 C C . LEU A 1 299 ? -4.519 11.559 3.834 1.00 91.81 299 LEU A C 1
ATOM 2405 O O . LEU A 1 299 ? -3.508 11.801 4.492 1.00 91.81 299 LEU A O 1
ATOM 2409 N N . LYS A 1 300 ? -4.470 11.294 2.526 1.00 89.38 300 LYS A N 1
ATOM 2410 C CA . LYS A 1 300 ? -3.223 11.357 1.763 1.00 89.38 300 LYS A CA 1
ATOM 2411 C C . LYS A 1 300 ? -2.638 12.761 1.903 1.00 89.38 300 LYS A C 1
ATOM 2413 O O . LYS A 1 300 ? -3.361 13.754 1.791 1.00 89.38 300 LYS A O 1
ATOM 2418 N N . ASN A 1 301 ? -1.331 12.838 2.117 1.00 84.06 301 ASN A N 1
ATOM 2419 C CA . ASN A 1 301 ? -0.616 14.093 2.312 1.00 84.06 301 ASN A CA 1
ATOM 2420 C C . ASN A 1 301 ? -0.435 14.856 0.982 1.00 84.06 301 ASN A C 1
ATOM 2422 O O . ASN A 1 301 ? 0.649 14.899 0.409 1.00 84.06 301 ASN A O 1
ATOM 2426 N N . THR A 1 302 ? -1.534 15.394 0.454 1.00 81.88 302 THR A N 1
ATOM 2427 C CA . THR A 1 302 ? -1.556 16.240 -0.744 1.00 81.88 302 THR A CA 1
ATOM 2428 C C . THR A 1 302 ? -1.590 17.714 -0.341 1.00 81.88 302 THR A C 1
ATOM 2430 O O . THR A 1 302 ? -2.109 18.032 0.737 1.00 81.88 302 THR A O 1
ATOM 2433 N N . PRO A 1 303 ? -1.123 18.648 -1.194 1.00 79.56 303 PRO A N 1
ATOM 2434 C CA . PRO A 1 303 ? -1.201 20.079 -0.894 1.00 79.56 303 PRO A CA 1
ATOM 2435 C C . PRO A 1 303 ? -2.636 20.520 -0.565 1.00 79.56 303 PRO A C 1
ATOM 2437 O O . PRO A 1 303 ? -2.867 21.240 0.406 1.00 79.56 303 PRO A O 1
ATOM 2440 N N . ALA A 1 304 ? -3.618 20.009 -1.318 1.00 80.31 304 ALA A N 1
ATOM 2441 C CA . ALA A 1 304 ? -5.034 20.295 -1.104 1.00 80.31 304 ALA A CA 1
ATOM 2442 C C . ALA A 1 304 ? -5.526 19.828 0.276 1.00 80.31 304 ALA A C 1
ATOM 2444 O O . ALA A 1 304 ? -6.231 20.570 0.966 1.00 80.31 304 ALA A O 1
ATOM 2445 N N . ASN A 1 305 ? -5.139 18.622 0.704 1.00 84.81 305 ASN A N 1
ATOM 2446 C CA . ASN A 1 305 ? -5.519 18.110 2.015 1.00 84.81 305 ASN A CA 1
ATOM 2447 C C . ASN A 1 305 ? -4.807 18.865 3.145 1.00 84.81 305 ASN A C 1
ATOM 2449 O O . ASN A 1 305 ? -5.453 19.229 4.128 1.00 84.81 305 ASN A O 1
ATOM 2453 N N . LEU A 1 306 ? -3.515 19.167 2.993 1.00 85.25 306 LEU A N 1
ATOM 2454 C CA . LEU A 1 306 ? -2.750 19.934 3.977 1.00 85.25 306 LEU A CA 1
ATOM 2455 C C . LEU A 1 306 ? -3.374 21.305 4.233 1.00 85.25 306 LEU A C 1
ATOM 2457 O O . LEU A 1 306 ? -3.690 21.626 5.379 1.00 85.25 306 LEU A O 1
ATOM 2461 N N . VAL A 1 307 ? -3.608 22.093 3.181 1.00 82.88 307 VAL A N 1
ATOM 2462 C CA . VAL A 1 307 ? -4.191 23.440 3.308 1.00 82.88 307 VAL A CA 1
ATOM 2463 C C . VAL A 1 307 ? -5.551 23.385 4.004 1.00 82.88 307 VAL A C 1
ATOM 2465 O O . VAL A 1 307 ? -5.881 24.246 4.818 1.00 82.88 307 VAL A O 1
ATOM 2468 N N . LYS A 1 308 ? -6.342 22.351 3.716 1.00 81.94 308 LYS A N 1
ATOM 2469 C CA . LYS A 1 308 ? -7.730 22.263 4.168 1.00 81.94 308 LYS A CA 1
ATOM 2470 C C . LYS A 1 308 ? -7.905 21.678 5.566 1.00 81.94 308 LYS A C 1
ATOM 2472 O O . LYS A 1 308 ? -8.847 22.051 6.266 1.00 81.94 308 LYS A O 1
ATOM 2477 N N . PHE A 1 309 ? -7.049 20.738 5.956 1.00 86.25 309 PHE A N 1
ATOM 2478 C CA . PHE A 1 309 ? -7.302 19.876 7.110 1.00 86.25 309 PHE A CA 1
ATOM 2479 C C . PHE A 1 309 ? -6.244 19.954 8.208 1.00 86.25 309 PHE A C 1
ATOM 2481 O O . PHE A 1 309 ? -6.534 19.521 9.322 1.00 86.25 309 PHE A O 1
ATOM 2488 N N . THR A 1 310 ? -5.075 20.557 7.963 1.00 88.56 310 THR A N 1
ATOM 2489 C CA . THR A 1 310 ? -3.990 20.609 8.964 1.00 88.56 310 THR A CA 1
ATOM 2490 C C . THR A 1 310 ? -4.426 21.261 10.277 1.00 88.56 310 THR A C 1
ATOM 2492 O O . THR A 1 310 ? -4.072 20.776 11.347 1.00 88.56 310 THR A O 1
ATOM 2495 N N . SER A 1 311 ? -5.247 22.316 10.231 1.00 88.19 311 SER A N 1
ATOM 2496 C CA . SER A 1 311 ? -5.727 22.998 11.444 1.00 88.19 311 SER A CA 1
ATOM 2497 C C . SER A 1 311 ? -6.645 22.139 12.319 1.00 88.19 311 SER A C 1
ATOM 2499 O O . SER A 1 311 ? -6.801 22.432 13.501 1.00 88.19 311 SER A O 1
ATOM 2501 N N . LYS A 1 312 ? -7.253 21.085 11.757 1.00 88.38 312 LYS A N 1
ATOM 2502 C CA . LYS A 1 312 ? -8.194 20.200 12.461 1.00 88.38 312 LYS A CA 1
ATOM 2503 C C . LYS A 1 312 ? -7.599 18.837 12.794 1.00 88.38 312 LYS A C 1
ATOM 2505 O O . LYS A 1 312 ? -7.870 18.313 13.865 1.00 88.38 312 LYS A O 1
ATOM 2510 N N . LEU A 1 313 ? -6.832 18.264 11.869 1.00 89.81 313 LEU A N 1
ATOM 2511 C CA . LEU A 1 313 ? -6.310 16.896 11.953 1.00 89.81 313 LEU A CA 1
ATOM 2512 C C . LEU A 1 313 ? -4.796 16.848 12.228 1.00 89.81 313 LEU A C 1
ATOM 2514 O O . LEU A 1 313 ? -4.214 15.768 12.330 1.00 89.81 313 LEU A O 1
ATOM 2518 N N . GLY A 1 314 ? -4.141 18.009 12.331 1.00 90.38 314 GLY A N 1
ATOM 2519 C CA . GLY A 1 314 ? -2.690 18.119 12.450 1.00 90.38 314 GLY A CA 1
ATOM 2520 C C . GLY A 1 314 ? -1.952 17.728 11.165 1.00 90.38 314 GLY A C 1
ATOM 2521 O O . GLY A 1 314 ? -2.555 17.446 10.133 1.00 90.38 314 GLY A O 1
ATOM 2522 N N . LEU A 1 315 ? -0.619 17.690 11.232 1.00 86.25 315 LEU A N 1
ATOM 2523 C CA . LEU A 1 315 ? 0.244 17.410 10.072 1.00 86.25 315 LEU A CA 1
ATOM 2524 C C . LEU A 1 315 ? 0.152 15.968 9.554 1.00 86.25 315 LEU A C 1
ATOM 2526 O O . LEU A 1 315 ? 0.482 15.712 8.401 1.00 86.25 315 LEU A O 1
ATOM 2530 N N . LEU A 1 316 ? -0.273 15.028 10.402 1.00 87.25 316 LEU A N 1
ATOM 2531 C CA . LEU A 1 316 ? -0.434 13.620 10.026 1.00 87.25 316 LEU A CA 1
ATOM 2532 C C . LEU A 1 316 ? -1.798 13.329 9.390 1.00 87.25 316 LEU A C 1
ATOM 2534 O O . LEU A 1 316 ? -1.996 12.232 8.882 1.00 87.25 316 LEU A O 1
ATOM 2538 N N . LEU A 1 317 ? -2.724 14.295 9.432 1.00 92.25 317 LEU A N 1
ATOM 2539 C CA . LEU A 1 317 ? -4.057 14.212 8.839 1.00 92.25 317 LEU A CA 1
ATOM 2540 C C . LEU A 1 317 ? -4.838 12.937 9.219 1.00 92.25 317 LEU A C 1
ATOM 2542 O O . LEU A 1 317 ? -5.541 12.351 8.390 1.00 92.25 317 LEU A O 1
ATOM 2546 N N . ASN A 1 318 ? -4.709 12.512 10.478 1.00 93.88 318 ASN A N 1
ATOM 2547 C CA . ASN A 1 318 ? -5.327 11.287 10.969 1.00 93.88 318 ASN A CA 1
ATOM 2548 C C . ASN A 1 318 ? -6.835 11.463 11.155 1.00 93.88 318 ASN A C 1
ATOM 2550 O O . ASN A 1 318 ? -7.275 12.371 11.856 1.00 93.88 318 ASN A O 1
ATOM 2554 N N . LEU A 1 319 ? -7.616 10.576 10.539 1.00 94.06 319 LEU A N 1
ATOM 2555 C CA . LEU A 1 319 ? -9.069 10.518 10.711 1.00 94.06 319 LEU A CA 1
ATOM 2556 C C . LEU A 1 319 ? -9.448 9.527 11.807 1.00 94.06 319 LEU A C 1
ATOM 2558 O O . LEU A 1 319 ? -10.349 9.793 12.595 1.00 94.06 319 LEU A O 1
ATOM 2562 N N . HIS A 1 320 ? -8.772 8.378 11.845 1.00 96.06 320 HIS A N 1
ATOM 2563 C CA . HIS A 1 320 ? -9.035 7.323 12.820 1.00 96.06 320 HIS A CA 1
ATOM 2564 C C . HIS A 1 320 ? -7.771 6.538 13.144 1.00 96.06 320 HIS A C 1
ATOM 2566 O O . HIS A 1 320 ? -6.942 6.284 12.264 1.00 96.06 320 HIS A O 1
ATOM 2572 N N . LYS A 1 321 ? -7.638 6.119 14.401 1.00 96.75 321 LYS A N 1
ATOM 2573 C CA . LYS A 1 321 ? -6.533 5.298 14.893 1.00 96.75 321 LYS A CA 1
ATOM 2574 C C . LYS A 1 321 ? -7.093 4.093 15.638 1.00 96.75 321 LYS A C 1
ATOM 2576 O O . LYS A 1 321 ? -7.902 4.253 16.545 1.00 96.75 321 LYS A O 1
ATOM 2581 N N . SER A 1 322 ? -6.572 2.919 15.313 1.00 97.19 322 SER A N 1
ATOM 2582 C CA . SER A 1 322 ? -6.796 1.675 16.043 1.00 97.19 322 SER A CA 1
ATOM 2583 C C . SER A 1 322 ? -5.521 0.817 16.048 1.00 97.19 322 SER A C 1
ATOM 2585 O O . SER A 1 322 ? -4.428 1.306 15.740 1.00 97.19 322 SER A O 1
ATOM 2587 N N . ALA A 1 323 ? -5.629 -0.452 16.429 1.00 96.06 323 ALA A N 1
ATOM 2588 C CA . ALA A 1 323 ? -4.534 -1.409 16.467 1.00 96.06 323 ALA A CA 1
ATOM 2589 C C . ALA A 1 323 ? -5.024 -2.839 16.202 1.00 96.06 323 ALA A C 1
ATOM 2591 O O . ALA A 1 323 ? -6.204 -3.158 16.352 1.00 96.06 323 ALA A O 1
ATOM 2592 N N . VAL A 1 324 ? -4.095 -3.716 15.830 1.00 93.50 324 VAL A N 1
ATOM 2593 C CA . VAL A 1 324 ? -4.323 -5.165 15.770 1.00 93.50 324 VAL A CA 1
ATOM 2594 C C . VAL A 1 324 ? -4.916 -5.666 17.096 1.00 93.50 324 VAL A C 1
ATOM 2596 O O . VAL A 1 324 ? -4.513 -5.232 18.174 1.00 93.50 324 VAL A O 1
ATOM 2599 N N . GLY A 1 325 ? -5.898 -6.568 17.013 1.00 91.12 325 GLY A N 1
ATOM 2600 C CA . GLY A 1 325 ? -6.601 -7.118 18.177 1.00 91.12 325 GLY A CA 1
ATOM 2601 C C . GLY A 1 325 ? -7.782 -6.278 18.678 1.00 91.12 325 GLY A C 1
ATOM 2602 O O . GLY A 1 325 ? -8.545 -6.760 19.515 1.00 91.12 325 GLY A O 1
ATOM 2603 N N . GLN A 1 326 ? -7.975 -5.058 18.170 1.00 94.69 326 GLN A N 1
ATOM 2604 C CA . GLN A 1 326 ? -9.144 -4.242 18.502 1.00 94.69 326 GLN A CA 1
ATOM 2605 C C . GLN A 1 326 ? -10.397 -4.694 17.742 1.00 94.69 326 GLN A C 1
ATOM 2607 O O . GLN A 1 326 ? -10.322 -5.304 16.678 1.00 94.69 326 GLN A O 1
ATOM 2612 N N . ARG A 1 327 ? -11.574 -4.380 18.300 1.00 94.38 327 ARG A N 1
ATOM 2613 C CA . ARG A 1 327 ? -12.883 -4.826 17.776 1.00 94.38 327 ARG A CA 1
ATOM 2614 C C . ARG A 1 327 ? -13.287 -4.172 16.455 1.00 94.38 327 ARG A C 1
ATOM 2616 O O . ARG A 1 327 ? -14.242 -4.616 15.833 1.00 94.38 327 ARG A O 1
ATOM 2623 N N . ASP A 1 328 ? -12.608 -3.105 16.065 1.00 95.81 328 ASP A N 1
ATOM 2624 C CA . ASP A 1 328 ? -12.837 -2.356 14.835 1.00 95.81 328 ASP A CA 1
ATOM 2625 C C . ASP A 1 328 ? -11.813 -2.694 13.739 1.00 95.81 328 ASP A C 1
ATOM 2627 O O . ASP A 1 328 ? -11.830 -2.052 12.692 1.00 95.81 328 ASP A O 1
ATOM 2631 N N . VAL A 1 329 ? -10.937 -3.686 13.953 1.00 96.31 329 VAL A N 1
ATOM 2632 C CA . VAL A 1 329 ? -9.913 -4.122 12.994 1.00 96.31 329 VAL A CA 1
ATOM 2633 C C . VAL A 1 329 ? -10.068 -5.611 12.698 1.00 96.31 329 VAL A C 1
ATOM 2635 O O . VAL A 1 329 ? -10.064 -6.449 13.595 1.00 96.31 329 VAL A O 1
ATOM 2638 N N . PHE A 1 330 ? -10.146 -5.944 11.414 1.00 95.88 330 PHE A N 1
ATOM 2639 C CA . PHE A 1 330 ? -10.433 -7.287 10.928 1.00 95.88 330 PHE A CA 1
ATOM 2640 C C . PHE A 1 330 ? -9.442 -7.702 9.839 1.00 95.88 330 PHE A C 1
ATOM 2642 O O . PHE A 1 330 ? -9.030 -6.887 9.008 1.00 95.88 330 PHE A O 1
ATOM 2649 N N . PHE A 1 331 ? -9.101 -8.990 9.803 1.00 94.06 331 PHE A N 1
ATOM 2650 C CA . PHE A 1 331 ? -8.175 -9.568 8.830 1.00 94.06 331 PHE A CA 1
ATOM 2651 C C . PHE A 1 331 ? -8.761 -10.836 8.235 1.00 94.06 331 PHE A C 1
ATOM 2653 O O . PHE A 1 331 ? -9.183 -11.711 8.981 1.00 94.06 331 PHE A O 1
ATOM 2660 N N . ARG A 1 332 ? -8.740 -10.957 6.908 1.00 91.44 332 ARG A N 1
ATOM 2661 C CA . ARG A 1 332 ? -9.178 -12.164 6.199 1.00 91.44 332 ARG A CA 1
ATOM 2662 C C . ARG A 1 332 ? -8.157 -12.600 5.157 1.00 91.44 332 ARG A C 1
ATOM 2664 O O . ARG A 1 332 ? -7.473 -11.767 4.553 1.00 91.44 332 ARG A O 1
ATOM 2671 N N . GLY A 1 333 ? -8.077 -13.908 4.939 1.00 85.38 333 GLY A N 1
ATOM 2672 C CA . GLY A 1 333 ? -7.253 -14.485 3.884 1.00 85.38 333 GLY A CA 1
ATOM 2673 C C . GLY A 1 333 ? -7.739 -14.072 2.497 1.00 85.38 333 GLY A C 1
ATOM 2674 O O . GLY A 1 333 ? -8.900 -13.717 2.297 1.00 85.38 333 GLY A O 1
ATOM 2675 N N . THR A 1 334 ? -6.841 -14.147 1.523 1.00 72.06 334 THR A N 1
ATOM 2676 C CA . THR A 1 334 ? -7.119 -13.915 0.098 1.00 72.06 334 THR A CA 1
ATOM 2677 C C . THR A 1 334 ? -7.631 -15.159 -0.620 1.00 72.06 334 THR A C 1
ATOM 2679 O O . THR A 1 334 ? -7.513 -15.245 -1.839 1.00 72.06 334 THR A O 1
ATOM 2682 N N . GLY A 1 335 ? -8.197 -16.118 0.126 1.00 54.28 335 GLY A N 1
ATOM 2683 C CA . GLY A 1 335 ? -8.768 -17.340 -0.433 1.00 54.28 335 GLY A CA 1
ATOM 2684 C C . GLY A 1 335 ? -9.655 -17.014 -1.631 1.00 54.28 335 GLY A C 1
ATOM 2685 O O . GLY A 1 335 ? -10.540 -16.165 -1.524 1.00 54.28 335 GLY A O 1
ATOM 2686 N N . LEU A 1 336 ? -9.323 -17.636 -2.768 1.00 32.97 336 LEU A N 1
ATOM 2687 C CA . LEU A 1 336 ? -10.033 -17.526 -4.040 1.00 32.97 336 LEU A CA 1
ATOM 2688 C C . LEU A 1 336 ? -11.544 -17.611 -3.792 1.00 32.97 336 LEU A C 1
ATOM 2690 O O . LEU A 1 336 ? -12.013 -18.593 -3.217 1.00 32.97 336 LEU A O 1
ATOM 2694 N N . ILE A 1 337 ? -12.270 -16.571 -4.209 1.00 31.33 337 ILE A N 1
ATOM 2695 C CA . ILE A 1 337 ? -13.707 -16.680 -4.489 1.00 31.33 337 ILE A CA 1
ATOM 2696 C C . ILE A 1 337 ? -13.856 -17.467 -5.786 1.00 31.33 337 ILE A C 1
ATOM 2698 O O . ILE A 1 337 ? -13.084 -17.159 -6.728 1.00 31.33 337 ILE A O 1
#

Secondary structure (DSSP, 8-state):
---PPPPP--PPP-----PPPP-------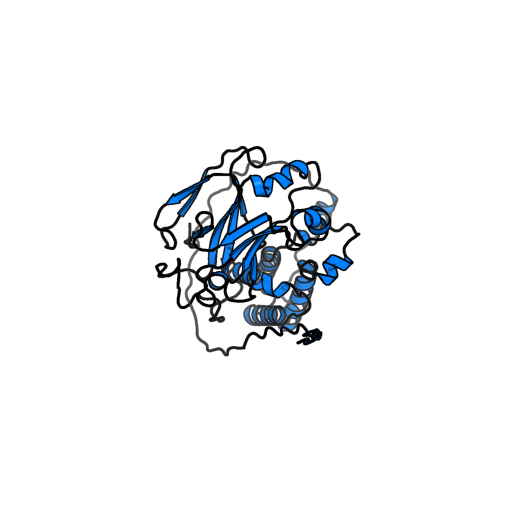--------PPPPP------PPP-HHHHHHHTT-PPP--TT----HHHHHHHHHHHHHHHTGGG-HHHHHHTSSS---SGGG--HHHHHHHHHHHHHHT-S-HHHHHHHHHHHHHT--S-TTHHHHHHHHHHHHHHTTSS--TT-TTTS--S--GGGTT-TT--SEEEEEEEE-HHHHGGGGGTTTTS-PPPEEEEEE-SSSS-EEEE--EEEEESEEEEES-TTSTT-EEEEE--S-GGGS-PPEEEEEEEETHHHHGGG-TT-EEEEEE---HHHHHHHHHHHTTTTEEEEEETTSTTEEEEE----

Sequence (337 aa):
MARTVRPYTSPLPLRSTISYPYLARPYIRSAGQTPALRRPSNHSTSLQTEPNPILDKCYRNLKPANILNIRYSATELAKFMLKLYLEMFQGDSPTRTFQMLGNNWHLYDLYTRASFVALLQAIKKTKVVEWHPFIDALVDNILDDQTLTMGPHYLPSLFIHLDMSHLYSMDKYLWWHPKDMEGPFHNWKNIPAIICKTIVVPHSAIALFNRITSGNGTPLCHLRIRSSVTTKEAIYPDIQLGFGVIETSGTPYTNDYALFIKDDGKRYMGQSSLVVSAMVATCSITEYRDIACNVFFDLKNTPANLVKFTSKLGLLLNLHKSAVGQRDVFFRGTGLI

pLDDT: mean 77.57, std 24.27, range [22.17, 98.5]

Radius of gyration: 23.57 Å; chains: 1; bounding box: 51×55×88 Å

Organism: NCBI:txid1314779

Foldseek 3Di:
DDDDDDDDDDDDDDDDDDDDDDDDDDDDDDDDDDDDDDDDDDDDDDDDDDDDVVVVVVVVPPDPPPCVPAADDLLVVLVVLLVVVCVLPVQLAVVVLVVPQPDDDDPSVPDDLLNSLVVLVVVVVSPNYDQPSNVVNNVVSQVPDPNRVNSVQAVQQNVVNCVVSVSDDPVSPPLLDFDDADAQQPPAPCFDQKWKKKFWFFLVLVLVCVVPCPPDDDFQKWKKKQFPVDRDIHIGSPKDKAFADWDWDDDANYQRIDIDGDHPVCTNNDRTTMMIMGIGGPSSQCPPNRNWIKMFIAGDQHSVCCVPPCVPCNNRRTSDIGTHPDPRMGIYGPPDD